Protein AF-A0A7K1J5L9-F1 (afdb_monomer_lite)

Foldseek 3Di:
DDDDDDPPPDPPLDCPVVNVVVCPDDPDDDPDPDDDPDDDDDPLCVLVVLQCLQQVDPVLVVVLVVCVVVVHPPHDNHRNPRVVQVVCPFDADPVRQKTKHKDDKDWDDWPDDPVCCLVVQHWGWTWIWIWMWIAGNVVRDIDIDIDTPDTGWDADSSSWTRHRNDTHHDDDDDDDDQAKDWDWDQDPVDNDIKIKIWGGHPDDWIWIWIQDPVLFTWIDIRNDDTDGVVVVCVLVPDDLVRQCVVCVVPVSSVVSSVVCVPVPDDDPCVSVVPPVDPDDDDDDDDDDDDDDDDDDDDDPPDPPPPPPPPDPDDPDDDDDDDDDD

Structure (mmCIF, N/CA/C/O backbone):
data_AF-A0A7K1J5L9-F1
#
_entry.id   AF-A0A7K1J5L9-F1
#
loop_
_atom_site.group_PDB
_atom_site.id
_atom_site.type_symbol
_atom_site.label_atom_id
_atom_site.label_alt_id
_atom_site.label_comp_id
_atom_site.label_asym_id
_atom_site.label_entity_id
_atom_site.label_seq_id
_atom_site.pdbx_PDB_ins_code
_atom_site.Cartn_x
_atom_site.Cartn_y
_atom_site.Cartn_z
_atom_site.occupancy
_atom_site.B_iso_or_equiv
_atom_site.auth_seq_id
_atom_site.auth_comp_id
_atom_site.auth_asym_id
_atom_site.auth_atom_id
_atom_site.pdbx_PDB_model_num
ATOM 1 N N . MET A 1 1 ? -33.106 -14.322 44.876 1.00 36.06 1 MET A N 1
ATOM 2 C CA . MET A 1 1 ? -31.805 -13.990 44.266 1.00 36.06 1 MET A CA 1
ATOM 3 C C . MET A 1 1 ? -32.084 -13.713 42.804 1.00 36.06 1 MET A C 1
ATOM 5 O O . MET A 1 1 ? -32.689 -14.554 42.159 1.00 36.06 1 MET A O 1
ATOM 9 N N . SER A 1 2 ? -31.833 -12.481 42.370 1.00 31.36 2 SER A N 1
ATOM 10 C CA . SER A 1 2 ? -32.148 -11.966 41.037 1.00 31.36 2 SER A CA 1
ATOM 11 C C . SER A 1 2 ? -31.123 -12.458 40.020 1.00 31.36 2 SER A C 1
ATOM 13 O O . SER A 1 2 ? -29.932 -12.207 40.202 1.00 31.36 2 SER A O 1
ATOM 15 N N . GLU A 1 3 ? -31.573 -13.102 38.951 1.00 30.02 3 GLU A N 1
ATOM 16 C CA . GLU A 1 3 ? -30.734 -13.374 37.785 1.00 30.02 3 GLU A CA 1
ATOM 17 C C . GLU A 1 3 ? -30.932 -12.244 36.775 1.00 30.02 3 GLU A C 1
ATOM 19 O O . GLU A 1 3 ? -31.997 -12.069 36.186 1.00 30.02 3 GLU A O 1
ATOM 24 N N . THR A 1 4 ? -29.899 -11.416 36.654 1.00 29.17 4 THR A N 1
ATOM 25 C CA . THR A 1 4 ? -29.818 -10.297 35.721 1.00 29.17 4 THR A CA 1
ATOM 26 C C . THR A 1 4 ? -29.493 -10.843 34.336 1.00 29.17 4 THR A C 1
ATOM 28 O O . THR A 1 4 ? -28.370 -11.266 34.079 1.00 29.17 4 THR A O 1
ATOM 31 N N . THR A 1 5 ? -30.470 -10.846 33.435 1.00 30.17 5 THR A N 1
ATOM 32 C CA . THR A 1 5 ? -30.268 -11.195 32.025 1.00 30.17 5 THR A CA 1
ATOM 33 C C . THR A 1 5 ? -29.664 -9.990 31.299 1.00 30.17 5 THR A C 1
ATOM 35 O O . THR A 1 5 ? -30.367 -9.053 30.925 1.00 30.17 5 THR A O 1
ATOM 38 N N . THR A 1 6 ? -28.342 -9.962 31.137 1.00 29.08 6 THR A N 1
ATOM 39 C CA . THR A 1 6 ? -27.660 -9.001 30.258 1.00 29.08 6 THR A CA 1
ATOM 40 C C . THR A 1 6 ? -27.885 -9.399 28.801 1.00 29.08 6 THR A C 1
ATOM 42 O O . THR A 1 6 ? -27.277 -10.344 28.303 1.00 29.08 6 THR A O 1
ATOM 45 N N . ASN A 1 7 ? -28.766 -8.667 28.119 1.00 32.22 7 ASN A N 1
ATOM 46 C CA . ASN A 1 7 ? -28.924 -8.716 26.669 1.00 32.22 7 ASN A CA 1
ATOM 47 C C . ASN A 1 7 ? -27.715 -8.037 26.013 1.00 32.22 7 ASN A C 1
ATOM 49 O O . ASN A 1 7 ? -27.724 -6.830 25.775 1.00 32.22 7 ASN A O 1
ATOM 53 N N . THR A 1 8 ? -26.664 -8.805 25.732 1.00 33.91 8 THR A N 1
ATOM 54 C CA . THR A 1 8 ? -25.591 -8.368 24.834 1.00 33.91 8 THR A CA 1
ATOM 55 C C . THR A 1 8 ? -26.103 -8.509 23.409 1.00 33.91 8 THR A C 1
ATOM 57 O O . THR A 1 8 ? -26.063 -9.585 22.818 1.00 33.91 8 THR A O 1
ATOM 60 N N . THR A 1 9 ? -26.643 -7.411 22.884 1.00 36.00 9 THR A N 1
ATOM 61 C CA . THR A 1 9 ? -26.994 -7.240 21.476 1.00 36.00 9 THR A CA 1
ATOM 62 C C . THR A 1 9 ? -25.780 -7.584 20.618 1.00 36.00 9 THR A C 1
ATOM 64 O O . THR A 1 9 ? -24.806 -6.834 20.562 1.00 36.00 9 THR A O 1
ATOM 67 N N . SER A 1 10 ? -25.834 -8.737 19.959 1.00 34.88 10 SER A N 1
ATOM 68 C CA . SER A 1 10 ? -24.920 -9.107 18.891 1.00 34.88 10 SER A CA 1
ATOM 69 C C . SER A 1 10 ? -25.063 -8.080 17.772 1.00 34.88 10 SER A C 1
ATOM 71 O O . SER A 1 10 ? -26.086 -8.030 17.090 1.00 34.88 10 SER A O 1
ATOM 73 N N . VAL A 1 11 ? -24.054 -7.232 17.592 1.00 38.44 11 VAL A N 1
ATOM 74 C CA . VAL A 1 11 ? -23.942 -6.382 16.405 1.00 38.44 11 VAL A CA 1
ATOM 75 C C . VAL A 1 11 ? -23.531 -7.290 15.247 1.00 38.44 11 VAL A C 1
ATOM 77 O O . VAL A 1 11 ? -22.356 -7.408 14.903 1.00 38.44 11 VAL A O 1
ATOM 80 N N . THR A 1 12 ? -24.500 -8.004 14.681 1.00 37.50 12 THR A N 1
ATOM 81 C CA . THR A 1 12 ? -24.289 -8.830 13.496 1.00 37.50 12 THR A CA 1
ATOM 82 C C . THR A 1 12 ? -24.410 -7.923 12.277 1.00 37.50 12 THR A C 1
ATOM 84 O O . THR A 1 12 ? -25.494 -7.547 11.858 1.00 37.50 12 THR A O 1
ATOM 87 N N . ALA A 1 13 ? -23.270 -7.503 11.726 1.00 40.16 13 ALA A N 1
ATOM 88 C CA . ALA A 1 13 ? -23.190 -6.710 10.493 1.00 40.16 13 ALA A CA 1
ATOM 89 C C . ALA A 1 13 ? -23.169 -7.598 9.229 1.00 40.16 13 ALA A C 1
ATOM 91 O O . ALA A 1 13 ? -22.460 -7.327 8.258 1.00 40.16 13 ALA A O 1
ATOM 92 N N . ARG A 1 14 ? -23.939 -8.688 9.249 1.00 44.69 14 ARG A N 1
ATOM 93 C CA . ARG A 1 14 ? -24.554 -9.262 8.054 1.00 44.69 14 ARG A CA 1
ATOM 94 C C . ARG A 1 14 ? -26.047 -9.012 8.227 1.00 44.69 14 ARG A C 1
ATOM 96 O O . ARG A 1 14 ? -26.534 -9.136 9.342 1.00 44.69 14 ARG A O 1
ATOM 103 N N . ALA A 1 15 ? -26.765 -8.691 7.153 1.00 41.50 15 ALA A N 1
ATOM 104 C CA . ALA A 1 15 ? -28.154 -9.127 7.131 1.00 41.50 15 ALA A CA 1
ATOM 105 C C . ALA A 1 15 ? -28.063 -10.641 7.327 1.00 41.50 15 ALA A C 1
ATOM 107 O O . ALA A 1 15 ? -27.470 -11.325 6.483 1.00 41.50 15 ALA A O 1
ATOM 108 N N . ASP A 1 16 ? -28.473 -11.134 8.493 1.00 49.25 16 ASP A N 1
ATOM 109 C CA . ASP A 1 16 ? -28.461 -12.564 8.745 1.00 49.25 16 ASP A CA 1
ATOM 110 C C . ASP A 1 16 ? -29.259 -13.223 7.613 1.00 49.25 16 ASP A C 1
ATOM 112 O O . ASP A 1 16 ? -30.163 -12.607 7.045 1.00 49.25 16 ASP A O 1
ATOM 116 N N . GLN A 1 17 ? -28.955 -14.471 7.246 1.00 50.19 17 GLN A N 1
ATOM 117 C CA . GLN A 1 17 ? -29.784 -15.196 6.267 1.00 50.19 17 GLN A CA 1
ATOM 118 C C . GLN A 1 17 ? -31.280 -15.103 6.649 1.00 50.19 17 GLN A C 1
ATOM 120 O O . GLN A 1 17 ? -32.151 -15.005 5.792 1.00 50.19 17 GLN A O 1
ATOM 125 N N . HIS A 1 18 ? -31.536 -14.999 7.957 1.00 46.38 18 HIS A N 1
ATOM 126 C CA . HIS A 1 18 ? -32.811 -14.671 8.574 1.00 46.38 18 HIS A CA 1
ATOM 127 C C . HIS A 1 18 ? -33.436 -13.338 8.120 1.00 46.38 18 HIS A C 1
ATOM 129 O O . HIS A 1 18 ? -34.618 -13.334 7.798 1.00 46.38 18 HIS A O 1
ATOM 135 N N . ASP A 1 19 ? -32.685 -12.236 8.038 1.00 49.38 19 ASP A N 1
ATOM 136 C CA . ASP A 1 19 ? -33.176 -10.929 7.567 1.00 49.38 19 ASP A CA 1
ATOM 137 C C . ASP A 1 19 ? -33.480 -10.940 6.061 1.00 49.38 19 ASP A C 1
ATOM 139 O O . ASP A 1 19 ? -34.439 -10.315 5.603 1.00 49.38 19 ASP A O 1
ATOM 143 N N . ILE A 1 20 ? -32.684 -11.687 5.287 1.00 53.31 20 ILE A N 1
ATOM 144 C CA . ILE A 1 20 ? -32.901 -11.897 3.847 1.00 53.31 20 ILE A CA 1
ATOM 145 C C . ILE A 1 20 ? -34.185 -12.712 3.621 1.00 53.31 20 ILE A C 1
ATOM 147 O O . ILE A 1 20 ? -34.990 -12.379 2.750 1.00 53.31 20 ILE A O 1
ATOM 151 N N . ASP A 1 21 ? -34.410 -13.742 4.439 1.00 56.66 21 ASP A N 1
ATOM 152 C CA . ASP A 1 21 ? -35.616 -14.571 4.396 1.00 56.66 21 ASP A CA 1
ATOM 153 C C . ASP A 1 21 ? -36.864 -13.833 4.925 1.00 56.66 21 ASP A C 1
ATOM 155 O O . ASP A 1 21 ? -37.957 -14.005 4.376 1.00 56.66 21 ASP A O 1
ATOM 159 N N . LEU A 1 22 ? -36.711 -12.979 5.947 1.00 55.69 22 LEU A N 1
ATOM 160 C CA . LEU A 1 22 ? -37.764 -12.129 6.530 1.00 55.69 22 LEU A CA 1
ATOM 161 C C . LEU A 1 22 ? -38.244 -11.035 5.569 1.00 55.69 22 LEU A C 1
ATOM 163 O O . LEU A 1 22 ? -39.408 -10.632 5.618 1.00 55.69 22 LEU A O 1
ATOM 167 N N . HIS A 1 23 ? -37.367 -10.563 4.683 1.00 55.06 23 HIS A N 1
ATOM 168 C CA . HIS A 1 23 ? -37.658 -9.529 3.694 1.00 55.06 23 HIS A CA 1
ATOM 169 C C . HIS A 1 23 ? -37.673 -10.074 2.265 1.00 55.06 23 HIS A C 1
ATOM 171 O O . HIS A 1 23 ? -37.207 -9.411 1.335 1.00 55.06 23 HIS A O 1
ATOM 177 N N . LYS A 1 24 ? -38.283 -11.248 2.045 1.00 59.06 24 LYS A N 1
ATOM 178 C CA . LYS A 1 24 ? -38.767 -11.582 0.701 1.00 59.06 24 LYS A CA 1
ATOM 179 C C . LYS A 1 24 ? -39.730 -10.481 0.266 1.00 59.06 24 LYS A C 1
ATOM 181 O O . LYS A 1 24 ? -40.836 -10.358 0.790 1.00 59.06 24 LYS A O 1
ATOM 186 N N . ALA A 1 25 ? -39.270 -9.639 -0.657 1.00 61.25 25 ALA A N 1
ATOM 187 C CA . ALA A 1 25 ? -40.095 -8.624 -1.287 1.00 61.25 25 ALA A CA 1
ATOM 188 C C . ALA A 1 25 ? -41.400 -9.269 -1.779 1.00 61.25 25 ALA A C 1
ATOM 190 O O . ALA A 1 25 ? -41.383 -10.411 -2.240 1.00 61.25 25 ALA A O 1
ATOM 191 N N . SER A 1 26 ? -42.512 -8.533 -1.669 1.00 71.50 26 SER A N 1
ATOM 192 C CA . SER A 1 26 ? -43.837 -8.931 -2.171 1.00 71.50 26 SER A CA 1
ATOM 193 C C . SER A 1 26 ? -43.731 -9.673 -3.505 1.00 71.50 26 SER A C 1
ATOM 195 O O . SER A 1 26 ? -42.974 -9.185 -4.344 1.00 71.50 26 SER A O 1
ATOM 197 N N . ASP A 1 27 ? -44.491 -10.760 -3.703 1.00 78.00 27 ASP A N 1
ATOM 198 C CA . ASP A 1 27 ? -44.497 -11.634 -4.897 1.00 78.00 27 ASP A CA 1
ATOM 199 C C . ASP A 1 27 ? -44.330 -10.866 -6.222 1.00 78.00 27 ASP A C 1
ATOM 201 O O . ASP A 1 27 ? -45.284 -10.492 -6.910 1.00 78.00 27 ASP A O 1
ATOM 205 N N . ARG A 1 28 ? -43.075 -10.599 -6.587 1.00 78.50 28 ARG A N 1
ATOM 206 C CA . ARG A 1 28 ? -42.716 -9.831 -7.771 1.00 78.50 28 ARG A CA 1
ATOM 207 C C . ARG A 1 28 ? -42.457 -10.831 -8.875 1.00 78.50 28 ARG A C 1
ATOM 209 O O . ARG A 1 28 ? -41.467 -11.557 -8.841 1.00 78.50 28 ARG A O 1
ATOM 216 N N . VAL A 1 29 ? -43.341 -10.851 -9.866 1.00 87.62 29 VAL A N 1
ATOM 217 C CA . VAL A 1 29 ? -43.194 -11.736 -11.023 1.00 87.62 29 VAL A CA 1
ATOM 218 C C . VAL A 1 29 ? -41.900 -11.390 -11.766 1.00 87.62 29 VAL A C 1
ATOM 220 O O . VAL A 1 29 ? -41.715 -10.262 -12.230 1.00 87.62 29 VAL A O 1
ATOM 223 N N . ASN A 1 30 ? -40.994 -12.364 -11.852 1.00 84.88 30 ASN A N 1
ATOM 224 C CA . ASN A 1 30 ? -39.745 -12.273 -12.599 1.00 84.88 30 ASN A CA 1
ATOM 225 C C . ASN A 1 30 ? -39.949 -12.877 -13.999 1.00 84.88 30 ASN A C 1
ATOM 227 O O . ASN A 1 30 ? -40.334 -14.037 -14.121 1.00 84.88 30 ASN A O 1
ATOM 231 N N . PHE A 1 31 ? -39.692 -12.094 -15.051 1.00 91.75 31 PHE A N 1
ATOM 232 C CA . PHE A 1 31 ? -39.779 -12.531 -16.455 1.00 91.75 31 PHE A CA 1
ATOM 233 C C . PHE A 1 31 ? -38.418 -12.952 -17.039 1.00 91.75 31 PHE A C 1
ATOM 235 O O . PHE A 1 31 ? -38.290 -13.151 -18.248 1.00 91.75 31 PHE A O 1
ATOM 242 N N . GLY A 1 32 ? -37.381 -13.048 -16.205 1.00 88.00 32 GLY A N 1
ATOM 243 C CA . GLY A 1 32 ? -36.049 -13.481 -16.602 1.00 88.00 32 GLY A CA 1
ATOM 244 C C . GLY A 1 32 ? -36.058 -14.924 -17.100 1.00 88.00 32 GLY A C 1
ATOM 245 O O . GLY A 1 32 ? -36.398 -15.845 -16.365 1.00 88.00 32 GLY A O 1
ATOM 246 N N . SER A 1 33 ? -35.659 -15.126 -18.357 1.00 91.38 33 SER A N 1
ATOM 247 C CA . SER A 1 33 ? -35.552 -16.468 -18.945 1.00 91.38 33 SER A CA 1
ATOM 248 C C . SER A 1 33 ? -34.296 -17.223 -18.495 1.00 91.38 33 SER A C 1
ATOM 250 O O . SER A 1 33 ? -34.233 -18.441 -18.651 1.00 91.38 33 SER A O 1
ATOM 252 N N . ILE A 1 34 ? -33.277 -16.513 -18.004 1.00 93.38 34 ILE A N 1
ATOM 253 C CA . ILE A 1 34 ? -31.988 -17.084 -17.599 1.00 93.38 34 ILE A CA 1
ATOM 254 C C . ILE A 1 34 ? -32.016 -17.313 -16.088 1.00 93.38 34 ILE A C 1
ATOM 256 O O . ILE A 1 34 ? -32.322 -16.393 -15.334 1.00 93.38 34 ILE A O 1
ATOM 260 N N . LYS A 1 35 ? -31.678 -18.531 -15.650 1.00 89.00 35 LYS A N 1
ATOM 261 C CA . LYS A 1 35 ? -31.529 -18.854 -14.228 1.00 89.00 35 LYS A CA 1
ATOM 262 C C . LYS A 1 35 ? -30.183 -18.339 -13.724 1.00 89.00 35 LYS A C 1
ATOM 264 O O . LYS A 1 35 ? -29.145 -18.707 -14.272 1.00 89.00 35 LYS A O 1
ATOM 269 N N . GLU A 1 36 ? -30.209 -17.519 -12.683 1.00 86.88 36 GLU A N 1
ATOM 270 C CA . GLU A 1 36 ? -29.000 -17.002 -12.043 1.00 86.88 36 GLU A CA 1
ATOM 271 C C . GLU A 1 36 ? -28.274 -18.146 -11.304 1.00 86.88 36 GLU A C 1
ATOM 273 O O . GLU A 1 36 ? -28.899 -18.844 -10.502 1.00 86.88 36 GLU A O 1
ATOM 278 N N . PRO A 1 37 ? -26.989 -18.414 -11.615 1.00 91.06 37 PRO A N 1
ATOM 279 C CA . PRO A 1 37 ? -26.238 -19.505 -10.991 1.00 91.06 37 PRO A CA 1
ATOM 280 C C . PRO A 1 37 ? -25.641 -19.130 -9.628 1.00 91.06 37 PRO A C 1
ATOM 282 O O . PRO A 1 37 ? -25.252 -20.022 -8.881 1.00 91.06 37 PRO A O 1
ATOM 285 N N . ILE A 1 38 ? -25.515 -17.833 -9.336 1.00 88.75 38 ILE A N 1
ATOM 286 C CA . ILE A 1 38 ? -24.901 -17.291 -8.122 1.00 88.75 38 ILE A CA 1
ATOM 287 C C . ILE A 1 38 ? -25.775 -16.134 -7.648 1.00 88.75 38 ILE A C 1
ATOM 289 O O . ILE A 1 38 ? -26.171 -15.296 -8.459 1.00 88.75 38 ILE A O 1
ATOM 293 N N . ASP A 1 39 ? -26.043 -16.094 -6.348 1.00 86.25 39 ASP A N 1
ATOM 294 C CA . ASP A 1 39 ? -26.810 -15.021 -5.725 1.00 86.25 39 ASP A CA 1
ATOM 295 C C . ASP A 1 39 ? -26.014 -13.709 -5.650 1.00 86.25 39 ASP A C 1
ATOM 297 O O . ASP A 1 39 ? -24.782 -13.676 -5.736 1.00 86.25 39 ASP A O 1
ATOM 301 N N . VAL A 1 40 ? -26.727 -12.596 -5.460 1.00 85.69 40 VAL A N 1
ATOM 302 C CA . VAL A 1 40 ? -26.101 -11.278 -5.311 1.00 85.69 40 VAL A CA 1
ATOM 303 C C . VAL A 1 40 ? -25.229 -11.263 -4.047 1.00 85.69 40 VAL A C 1
ATOM 305 O O . VAL A 1 40 ? -25.731 -11.546 -2.957 1.00 85.69 40 VAL A O 1
ATOM 308 N N . PRO A 1 41 ? -23.933 -10.912 -4.152 1.00 88.44 41 PRO A N 1
ATOM 309 C CA . PRO A 1 41 ? -23.058 -10.861 -2.993 1.00 88.44 41 PRO A CA 1
ATOM 310 C C . PRO A 1 41 ? -23.407 -9.678 -2.086 1.00 88.44 41 PRO A C 1
ATOM 312 O O . PRO A 1 41 ? -24.115 -8.741 -2.462 1.00 88.44 41 PRO A O 1
ATOM 315 N N . TYR A 1 42 ? -22.831 -9.674 -0.887 1.00 85.38 42 TYR A N 1
ATOM 316 C CA . TYR A 1 42 ? -22.980 -8.557 0.035 1.00 85.38 42 TYR A CA 1
ATOM 317 C C . TYR A 1 42 ? -22.387 -7.267 -0.555 1.00 85.38 42 TYR A C 1
ATOM 319 O O . TYR A 1 42 ? -21.172 -7.134 -0.704 1.00 85.38 42 TYR A O 1
ATOM 327 N N . LEU A 1 43 ? -23.249 -6.296 -0.875 1.00 89.25 43 LEU A N 1
ATOM 328 C CA . LEU A 1 43 ? -22.871 -5.078 -1.608 1.00 89.25 43 LEU A CA 1
ATOM 329 C C . LEU A 1 43 ? -21.915 -4.163 -0.829 1.00 89.25 43 LEU A C 1
ATOM 331 O O . LEU A 1 43 ? -21.119 -3.445 -1.431 1.00 89.25 43 LEU A O 1
ATOM 335 N N . LEU A 1 44 ? -21.961 -4.206 0.505 1.00 90.56 44 LEU A N 1
ATOM 336 C CA . LEU A 1 44 ? -21.029 -3.477 1.373 1.00 90.56 44 LEU A CA 1
ATOM 337 C C . LEU A 1 44 ? -19.741 -4.267 1.649 1.00 90.56 44 LEU A C 1
ATOM 339 O O . LEU A 1 44 ? -18.868 -3.775 2.361 1.00 90.56 44 LEU A O 1
ATOM 343 N N . GLY A 1 45 ? -19.597 -5.462 1.064 1.00 87.81 45 GLY A N 1
ATOM 344 C CA . GLY A 1 45 ? -18.471 -6.364 1.295 1.00 87.81 45 GLY A CA 1
ATOM 345 C C . GLY A 1 45 ? -17.123 -5.709 1.029 1.00 87.81 45 GLY A C 1
ATOM 346 O O . GLY A 1 45 ? -16.221 -5.851 1.839 1.00 87.81 45 GLY A O 1
ATOM 347 N N . VAL A 1 46 ? -17.005 -4.887 -0.018 1.00 91.31 46 VAL A N 1
ATOM 348 C CA . VAL A 1 46 ? -15.756 -4.160 -0.321 1.00 91.31 46 VAL A CA 1
ATOM 349 C C . VAL A 1 46 ? -15.309 -3.275 0.848 1.00 91.31 46 VAL A C 1
ATOM 351 O O . VAL A 1 46 ? -14.121 -3.208 1.152 1.00 91.31 46 VAL A O 1
ATOM 354 N N . GLN A 1 47 ? -16.254 -2.606 1.510 1.00 93.00 47 GLN A N 1
ATOM 355 C CA . GLN A 1 47 ? -15.968 -1.691 2.614 1.00 93.00 47 GLN A CA 1
ATOM 356 C C . GLN A 1 47 ? -15.732 -2.446 3.920 1.00 93.00 47 GLN A C 1
ATOM 358 O O . GLN A 1 47 ? -14.766 -2.147 4.619 1.00 93.00 47 GLN A O 1
ATOM 363 N N . THR A 1 48 ? -16.596 -3.414 4.244 1.00 91.00 48 THR A N 1
ATOM 364 C CA . THR A 1 48 ? -16.491 -4.153 5.509 1.00 91.00 48 THR A CA 1
ATOM 365 C C . THR A 1 48 ? -15.291 -5.084 5.512 1.00 91.00 48 THR A C 1
ATOM 367 O O . THR A 1 48 ? -14.533 -5.104 6.471 1.00 91.00 48 THR A O 1
ATOM 370 N N . ASP A 1 49 ? -15.061 -5.811 4.418 1.00 91.31 49 ASP A N 1
ATOM 371 C CA . ASP A 1 49 ? -14.000 -6.815 4.363 1.00 91.31 49 ASP A CA 1
ATOM 372 C C . ASP A 1 49 ? -12.611 -6.165 4.384 1.00 91.31 49 ASP A C 1
ATOM 374 O O . ASP A 1 49 ? -11.698 -6.685 5.023 1.00 91.31 49 ASP A O 1
ATOM 378 N N . SER A 1 50 ? -12.454 -5.006 3.730 1.00 93.50 50 SER A N 1
ATOM 379 C CA . SER A 1 50 ? -11.196 -4.254 3.758 1.00 93.50 50 SER A CA 1
ATOM 380 C C . SER A 1 50 ? -10.866 -3.732 5.157 1.00 93.50 50 SER A C 1
ATOM 382 O O . SER A 1 50 ? -9.692 -3.691 5.520 1.00 93.50 50 SER A O 1
ATOM 384 N N . PHE A 1 51 ? -11.867 -3.298 5.925 1.00 94.75 51 PHE A N 1
ATOM 385 C CA . PHE A 1 51 ? -11.654 -2.786 7.278 1.00 94.75 51 PHE A CA 1
ATOM 386 C C . PHE A 1 51 ? -11.470 -3.919 8.295 1.00 94.75 51 PHE A C 1
ATOM 388 O O . PHE A 1 51 ? -10.598 -3.832 9.156 1.00 94.75 51 PHE A O 1
ATOM 395 N N . ASP A 1 52 ? -12.230 -5.009 8.152 1.00 92.94 52 ASP A N 1
ATOM 396 C CA . ASP A 1 52 ? -12.100 -6.205 8.986 1.00 92.94 52 ASP A CA 1
ATOM 397 C C . ASP A 1 52 ? -10.696 -6.817 8.880 1.00 92.94 52 ASP A C 1
ATOM 399 O O . ASP A 1 52 ? -10.134 -7.215 9.901 1.00 92.94 52 ASP A O 1
ATOM 403 N N . TRP A 1 53 ? -10.116 -6.848 7.672 1.00 94.25 53 TRP A N 1
ATOM 404 C CA . TRP A 1 53 ? -8.720 -7.250 7.458 1.00 94.25 53 TRP A CA 1
ATOM 405 C C . TRP A 1 53 ? -7.725 -6.296 8.128 1.00 94.25 53 TRP A C 1
ATOM 407 O O . TRP A 1 53 ? -6.770 -6.749 8.756 1.00 94.25 53 TRP A O 1
ATOM 417 N N . LEU A 1 54 ? -7.941 -4.980 8.014 1.00 94.75 54 LEU A N 1
ATOM 418 C CA . LEU A 1 54 ? -7.044 -3.985 8.603 1.00 94.75 54 LEU A CA 1
ATOM 419 C C . LEU A 1 54 ? -6.960 -4.143 10.126 1.00 94.75 54 LEU A C 1
ATOM 421 O O . LEU A 1 54 ? -5.863 -4.175 10.670 1.00 94.75 54 LEU A O 1
ATOM 425 N N . VAL A 1 55 ? -8.112 -4.244 10.793 1.00 92.62 55 VAL A N 1
ATOM 426 C CA . VAL A 1 55 ? -8.220 -4.312 12.260 1.00 92.62 55 VAL A CA 1
ATOM 427 C C . VAL A 1 55 ? -7.932 -5.712 12.807 1.00 92.62 55 VAL A C 1
ATOM 429 O O . VAL A 1 55 ? -7.511 -5.843 13.952 1.00 92.62 55 VAL A O 1
ATOM 432 N N . GLY A 1 56 ? -8.157 -6.760 12.012 1.00 91.00 56 GLY A N 1
ATOM 433 C CA . GLY A 1 56 ? -8.038 -8.141 12.473 1.00 91.00 56 GLY A CA 1
ATOM 434 C C . GLY A 1 56 ? -9.246 -8.605 13.295 1.00 91.00 56 GLY A C 1
ATOM 435 O O . GLY A 1 56 ? -9.097 -9.346 14.264 1.00 91.00 56 GLY A O 1
ATOM 436 N N . ASN A 1 57 ? -10.456 -8.168 12.931 1.00 88.38 57 ASN A N 1
ATOM 437 C CA . ASN A 1 57 ? -11.688 -8.510 13.651 1.00 88.38 57 ASN A CA 1
ATOM 438 C C . ASN A 1 57 ? -11.975 -10.023 13.652 1.00 88.38 57 ASN A C 1
ATOM 440 O O . ASN A 1 57 ? -11.589 -10.754 12.738 1.00 88.38 57 ASN A O 1
ATOM 444 N N . GLU A 1 58 ? -12.784 -10.485 14.612 1.00 88.62 58 GLU A N 1
ATOM 445 C CA . GLU A 1 58 ? -13.236 -11.885 14.716 1.00 88.62 58 GLU A CA 1
ATOM 446 C C . GLU A 1 58 ? -13.876 -12.412 13.420 1.00 88.62 58 GLU A C 1
ATOM 448 O O . GLU A 1 58 ? -13.737 -13.584 13.072 1.00 88.62 58 GLU A O 1
ATOM 453 N N . ARG A 1 59 ? -14.549 -11.540 12.659 1.00 86.62 59 ARG A N 1
ATOM 454 C CA . ARG A 1 59 ? -15.101 -11.885 11.343 1.00 86.62 59 ARG A CA 1
ATOM 455 C C . ARG A 1 59 ? -14.011 -12.239 10.329 1.00 86.62 59 ARG A C 1
ATOM 457 O O . ARG A 1 59 ? -14.173 -13.214 9.602 1.00 86.62 59 ARG A O 1
ATOM 464 N N . TRP A 1 60 ? -12.928 -11.466 10.265 1.00 91.31 60 TRP A N 1
ATOM 465 C CA . TRP A 1 60 ? -11.797 -11.767 9.386 1.00 91.31 60 TRP A CA 1
ATOM 466 C C . TRP A 1 60 ? -11.063 -13.028 9.855 1.00 91.31 60 TRP A C 1
ATOM 468 O O . TRP A 1 60 ? -10.834 -13.913 9.036 1.00 91.31 60 TRP A O 1
ATOM 478 N N . LYS A 1 61 ? -10.824 -13.189 11.165 1.00 89.69 61 LYS A N 1
ATOM 479 C CA . LYS A 1 61 ? -10.192 -14.400 11.721 1.00 89.69 61 LYS A CA 1
ATOM 480 C C . LYS A 1 61 ? -10.947 -15.678 11.349 1.00 89.69 61 LYS A C 1
ATOM 482 O O . LYS A 1 61 ? -10.334 -16.645 10.914 1.00 89.69 61 LYS A O 1
ATOM 487 N N . LYS A 1 62 ? -12.283 -15.675 11.443 1.00 91.00 62 LYS A N 1
ATOM 488 C CA . LYS A 1 62 ? -13.116 -16.813 11.005 1.00 91.00 62 LYS A CA 1
ATOM 489 C C . LYS A 1 62 ? -12.905 -17.153 9.530 1.00 91.00 62 LYS A C 1
ATOM 491 O O . LYS A 1 62 ? -12.772 -18.322 9.195 1.00 91.00 62 LYS A O 1
ATOM 496 N N . ARG A 1 63 ? -12.816 -16.140 8.663 1.00 87.88 63 ARG A N 1
ATOM 497 C CA . ARG A 1 63 ? -12.549 -16.344 7.231 1.00 87.88 63 ARG A CA 1
ATOM 498 C C . ARG A 1 63 ? -11.162 -16.915 6.968 1.00 87.88 63 ARG A C 1
ATOM 500 O O . ARG A 1 63 ? -11.030 -17.724 6.064 1.00 87.88 63 ARG A O 1
ATOM 507 N N . VAL A 1 64 ? -10.151 -16.496 7.728 1.00 90.06 64 VAL A N 1
ATOM 508 C CA . VAL A 1 64 ? -8.796 -17.060 7.626 1.00 90.06 64 VAL A CA 1
ATOM 509 C C . VAL A 1 64 ? -8.820 -18.544 7.989 1.00 90.06 64 VAL A C 1
ATOM 511 O O . VAL A 1 64 ? -8.338 -19.353 7.209 1.00 90.06 64 VAL A O 1
ATOM 514 N N . VAL A 1 65 ? -9.484 -18.921 9.088 1.00 91.38 65 VAL A N 1
ATOM 515 C CA . VAL A 1 65 ? -9.638 -20.333 9.491 1.00 91.38 65 VAL A CA 1
ATOM 516 C C . VAL A 1 65 ? -10.375 -21.158 8.424 1.00 91.38 65 VAL A C 1
ATOM 518 O O . VAL A 1 65 ? -9.998 -22.295 8.144 1.00 91.38 65 VAL A O 1
ATOM 521 N N . GLU A 1 66 ? -11.418 -20.599 7.804 1.00 90.25 66 GLU A N 1
ATOM 522 C CA . GLU A 1 66 ? -12.140 -21.246 6.697 1.00 90.25 66 GLU A CA 1
ATOM 523 C C . GLU A 1 66 ? -11.262 -21.418 5.438 1.00 90.25 66 GLU A C 1
ATOM 525 O O . GLU A 1 66 ? -11.301 -22.470 4.793 1.00 90.25 66 GLU A O 1
ATOM 530 N N . ASP A 1 67 ? -10.457 -20.409 5.091 1.00 90.25 67 ASP A N 1
ATOM 531 C CA . ASP A 1 67 ? -9.536 -20.420 3.941 1.00 90.25 67 ASP A CA 1
ATOM 532 C C . ASP A 1 67 ? -8.405 -21.442 4.164 1.00 90.25 67 ASP A C 1
ATOM 534 O O . ASP A 1 67 ? -8.151 -22.280 3.296 1.00 90.25 67 ASP A O 1
ATOM 538 N N . GLU A 1 68 ? -7.822 -21.471 5.370 1.00 89.50 68 GLU A N 1
ATOM 539 C CA . GLU A 1 68 ? -6.826 -22.459 5.805 1.00 89.50 68 GLU A CA 1
ATOM 540 C C . GLU A 1 68 ? -7.369 -23.892 5.740 1.00 89.50 68 GLU A C 1
ATOM 542 O O . GLU A 1 68 ? -6.693 -24.788 5.231 1.00 89.50 68 GLU A O 1
ATOM 547 N N . ALA A 1 69 ? -8.608 -24.115 6.191 1.00 91.62 69 ALA A N 1
ATOM 548 C CA . ALA A 1 69 ? -9.256 -25.423 6.111 1.00 91.62 69 ALA A CA 1
ATOM 549 C C . ALA A 1 69 ? -9.497 -25.876 4.660 1.00 91.62 69 ALA A C 1
ATOM 551 O O . ALA A 1 69 ? -9.447 -27.070 4.360 1.00 91.62 69 ALA A O 1
ATOM 552 N N . THR A 1 70 ? -9.747 -24.926 3.756 1.00 89.56 70 THR A N 1
ATOM 553 C CA . THR A 1 70 ? -9.985 -25.189 2.329 1.00 89.56 70 THR A CA 1
ATOM 554 C C . THR A 1 70 ? -8.671 -25.318 1.541 1.00 89.56 70 THR A C 1
ATOM 556 O O . THR A 1 70 ? -8.663 -25.856 0.433 1.00 89.56 70 THR A O 1
ATOM 559 N N . GLY A 1 71 ? -7.550 -24.844 2.096 1.00 87.19 71 GLY A N 1
ATOM 560 C CA . GLY A 1 71 ? -6.266 -24.735 1.398 1.00 87.19 71 GLY A CA 1
ATOM 561 C C . GLY A 1 71 ? -6.277 -23.695 0.272 1.00 87.19 71 GLY A C 1
ATOM 562 O O . GLY A 1 71 ? -5.404 -23.711 -0.598 1.00 87.19 71 GLY A O 1
ATOM 563 N N . ALA A 1 72 ? -7.278 -22.814 0.261 1.00 80.38 72 ALA A N 1
ATOM 564 C CA . ALA A 1 72 ? -7.313 -21.669 -0.628 1.00 80.38 72 ALA A CA 1
ATOM 565 C C . ALA A 1 72 ? -6.464 -20.545 -0.005 1.00 80.38 72 ALA A C 1
ATOM 567 O O . ALA A 1 72 ? -6.322 -20.471 1.209 1.00 80.38 72 ALA A O 1
ATOM 568 N N . ASN A 1 73 ? -5.823 -19.722 -0.837 1.00 83.69 73 ASN A N 1
ATOM 569 C CA . ASN A 1 73 ? -5.043 -18.557 -0.398 1.00 83.69 73 ASN A CA 1
ATOM 570 C C . ASN A 1 73 ? -5.745 -17.292 -0.899 1.00 83.69 73 ASN A C 1
ATOM 572 O O . ASN A 1 73 ? -5.226 -16.554 -1.741 1.00 83.69 73 ASN A O 1
ATOM 576 N N . THR A 1 74 ? -7.005 -17.144 -0.494 1.00 84.19 74 THR A N 1
ATOM 577 C CA . THR A 1 74 ? -7.911 -16.104 -1.000 1.00 84.19 74 THR A CA 1
ATOM 578 C C . THR A 1 74 ? -7.890 -14.875 -0.104 1.00 84.19 74 THR A C 1
ATOM 580 O O . THR A 1 74 ? -8.092 -13.756 -0.580 1.00 84.19 74 THR A O 1
ATOM 583 N N . VAL A 1 75 ? -7.678 -15.074 1.198 1.00 85.56 75 VAL A N 1
ATOM 584 C CA . VAL A 1 75 ? -7.702 -14.018 2.213 1.00 85.56 75 VAL A CA 1
ATOM 585 C C . VAL A 1 75 ? -6.287 -13.831 2.768 1.00 85.56 75 VAL A C 1
ATOM 587 O O . VAL A 1 75 ? -5.595 -14.820 2.984 1.00 85.56 75 VAL A O 1
ATOM 590 N N . PRO A 1 76 ? -5.825 -12.595 3.034 1.00 87.81 76 PRO A N 1
ATOM 591 C CA . PRO A 1 76 ? -4.560 -12.395 3.735 1.00 87.81 76 PRO A CA 1
ATOM 592 C C . PRO A 1 76 ? -4.612 -13.039 5.127 1.00 87.81 76 PRO A C 1
ATOM 594 O O . PRO A 1 76 ? -5.561 -12.791 5.870 1.00 87.81 76 PRO A O 1
ATOM 597 N N . HIS A 1 77 ? -3.601 -13.840 5.478 1.00 89.19 77 HIS A N 1
ATOM 598 C CA . HIS A 1 77 ? -3.512 -14.541 6.775 1.00 89.19 77 HIS A CA 1
ATOM 599 C C . HIS A 1 77 ? -2.936 -13.672 7.902 1.00 89.19 77 HIS A C 1
ATOM 601 O O . HIS A 1 77 ? -3.034 -14.029 9.071 1.00 89.19 77 HIS A O 1
ATOM 607 N N . VAL A 1 78 ? -2.364 -12.514 7.562 1.00 90.94 78 VAL A N 1
ATOM 608 C CA . VAL A 1 78 ? -1.856 -11.518 8.518 1.00 90.94 78 VAL A CA 1
ATOM 609 C C . VAL A 1 78 ? -2.753 -10.283 8.468 1.00 90.94 78 VAL A C 1
ATOM 611 O O . VAL A 1 78 ? -3.171 -9.860 7.382 1.00 90.94 78 VAL A O 1
ATOM 614 N N . SER A 1 79 ? -3.078 -9.724 9.638 1.00 93.62 79 SER A N 1
ATOM 615 C CA . SER A 1 79 ? -3.895 -8.512 9.721 1.00 93.62 79 SER A CA 1
ATOM 616 C C . SER A 1 79 ? -3.120 -7.305 9.187 1.00 93.62 79 SER A C 1
ATOM 618 O O . SER A 1 79 ? -1.888 -7.271 9.228 1.00 93.62 79 SER A O 1
ATOM 620 N N . GLY A 1 80 ? -3.830 -6.295 8.685 1.00 93.19 80 GLY A N 1
ATOM 621 C CA . GLY A 1 80 ? -3.174 -5.114 8.118 1.00 93.19 80 GLY A CA 1
ATOM 622 C C . GLY A 1 80 ? -2.381 -4.306 9.153 1.00 93.19 80 GLY A C 1
ATOM 623 O O . GLY A 1 80 ? -1.322 -3.771 8.831 1.00 93.19 80 GLY A O 1
ATOM 624 N N . LEU A 1 81 ? -2.859 -4.219 10.400 1.00 93.00 81 LEU A N 1
ATOM 625 C CA . LEU A 1 81 ? -2.113 -3.565 11.480 1.00 93.00 81 LEU A CA 1
ATOM 626 C C . LEU A 1 81 ? -0.861 -4.350 11.854 1.00 93.00 81 LEU A C 1
ATOM 628 O O . LEU A 1 81 ? 0.208 -3.748 11.968 1.00 93.00 81 LEU A O 1
ATOM 632 N N . ASP A 1 82 ? -0.973 -5.672 11.982 1.00 92.19 82 ASP A N 1
ATOM 633 C CA . ASP A 1 82 ? 0.182 -6.516 12.271 1.00 92.19 82 ASP A CA 1
ATOM 634 C C . ASP A 1 82 ? 1.223 -6.389 11.160 1.00 92.19 82 ASP A C 1
ATOM 636 O O . ASP A 1 82 ? 2.393 -6.177 11.461 1.00 92.19 82 ASP A O 1
ATOM 640 N N . GLU A 1 83 ? 0.824 -6.425 9.885 1.00 93.56 83 GLU A N 1
ATOM 641 C CA . GLU A 1 83 ? 1.736 -6.254 8.746 1.00 93.56 83 GLU A CA 1
ATOM 642 C C . GLU A 1 83 ? 2.550 -4.954 8.854 1.00 93.56 83 GLU A C 1
ATOM 644 O O . GLU A 1 83 ? 3.769 -4.958 8.674 1.00 93.56 83 GLU A O 1
ATOM 649 N N . VAL A 1 84 ? 1.898 -3.844 9.217 1.00 93.12 84 VAL A N 1
ATOM 650 C CA . VAL A 1 84 ? 2.564 -2.544 9.384 1.00 93.12 84 VAL A CA 1
ATOM 651 C C . VAL A 1 84 ? 3.528 -2.548 10.572 1.00 93.12 84 VAL A C 1
ATOM 653 O O . VAL A 1 84 ? 4.633 -2.013 10.457 1.00 93.12 84 VAL A O 1
ATOM 656 N N . PHE A 1 85 ? 3.152 -3.145 11.705 1.00 92.06 85 PHE A N 1
ATOM 657 C CA . PHE A 1 85 ? 4.043 -3.229 12.864 1.00 92.06 85 PHE A CA 1
ATOM 658 C C . PHE A 1 85 ? 5.247 -4.139 12.609 1.00 92.06 85 PHE A C 1
ATOM 660 O O . PHE A 1 85 ? 6.360 -3.778 12.990 1.00 92.06 85 PHE A O 1
ATOM 667 N N . HIS A 1 86 ? 5.058 -5.248 11.891 1.00 92.25 86 HIS A N 1
ATOM 668 C CA . HIS A 1 86 ? 6.148 -6.125 11.464 1.00 92.25 86 HIS A CA 1
ATOM 669 C C . HIS A 1 86 ? 7.074 -5.450 10.440 1.00 92.25 86 HIS A C 1
ATOM 671 O O . HIS A 1 86 ? 8.271 -5.709 10.457 1.00 92.25 86 HIS A O 1
ATOM 677 N N . GLU A 1 87 ? 6.565 -4.570 9.566 1.00 92.25 87 GLU A N 1
ATOM 678 C CA . GLU A 1 87 ? 7.404 -3.815 8.618 1.00 92.25 87 GLU A CA 1
ATOM 679 C C . GLU A 1 87 ? 8.298 -2.783 9.328 1.00 92.25 87 GLU A C 1
ATOM 681 O O . GLU A 1 87 ? 9.426 -2.531 8.902 1.00 92.25 87 GLU A O 1
ATOM 686 N N . ILE A 1 88 ? 7.787 -2.152 10.388 1.00 92.00 88 ILE A N 1
ATOM 687 C CA . ILE A 1 88 ? 8.486 -1.077 11.107 1.00 92.00 88 ILE A CA 1
ATOM 688 C C . ILE A 1 88 ? 9.452 -1.631 12.167 1.00 92.00 88 ILE A C 1
ATOM 690 O O . ILE A 1 88 ? 10.438 -0.972 12.499 1.00 92.00 88 ILE A O 1
ATOM 694 N N . SER A 1 89 ? 9.164 -2.812 12.709 1.00 91.62 89 SER A N 1
ATOM 695 C CA . SER A 1 89 ? 9.928 -3.449 13.780 1.00 91.62 89 SER A CA 1
ATOM 696 C C . SER A 1 89 ? 11.040 -4.364 13.233 1.00 91.62 89 SER A C 1
ATOM 698 O O . SER A 1 89 ? 10.789 -5.109 12.286 1.00 91.62 89 SER A O 1
ATOM 700 N N . PRO A 1 90 ? 12.247 -4.389 13.832 1.00 92.31 90 PRO A N 1
ATOM 701 C CA . PRO A 1 90 ? 12.705 -3.576 14.960 1.00 92.31 90 PRO A CA 1
ATOM 702 C C . PRO A 1 90 ? 13.215 -2.193 14.524 1.00 92.31 90 PRO A C 1
ATOM 704 O O . PRO A 1 90 ? 13.878 -2.037 13.496 1.00 92.31 90 PRO A O 1
ATOM 707 N N . ILE A 1 91 ? 12.963 -1.178 15.354 1.00 93.75 91 ILE A N 1
ATOM 708 C CA . ILE A 1 91 ? 13.571 0.145 15.184 1.00 93.75 91 ILE A CA 1
ATOM 709 C C . ILE A 1 91 ? 14.902 0.167 15.931 1.00 93.75 91 ILE A C 1
ATOM 711 O O . ILE A 1 91 ? 14.929 0.156 17.160 1.00 93.75 91 ILE A O 1
ATOM 715 N N . GLU A 1 92 ? 16.000 0.265 15.189 1.00 93.31 92 GLU A N 1
ATOM 716 C CA . GLU A 1 92 ? 17.354 0.334 15.743 1.00 93.31 92 GLU A CA 1
ATOM 717 C C . GLU A 1 92 ? 17.934 1.753 15.690 1.00 93.31 92 GLU A C 1
ATOM 719 O O . GLU A 1 92 ? 17.649 2.553 14.790 1.00 93.31 92 GLU A O 1
ATOM 724 N N . ASN A 1 93 ? 18.800 2.075 16.652 1.00 93.06 93 ASN A N 1
ATOM 725 C CA . ASN A 1 93 ? 19.623 3.279 16.578 1.00 93.06 93 ASN A CA 1
ATOM 726 C C . ASN A 1 93 ? 20.784 3.108 15.572 1.00 93.06 93 ASN A C 1
ATOM 728 O O . ASN A 1 93 ? 21.135 2.008 15.157 1.00 93.06 93 ASN A O 1
ATOM 732 N N . PHE A 1 94 ? 21.441 4.210 15.193 1.00 92.06 94 PHE A N 1
ATOM 733 C CA . PHE A 1 94 ? 22.569 4.169 14.244 1.00 92.06 94 PHE A CA 1
ATOM 734 C C . PHE A 1 94 ? 23.740 3.283 14.712 1.00 92.06 94 PHE A C 1
ATOM 736 O O . PHE A 1 94 ? 24.485 2.767 13.887 1.00 92.06 94 PHE A O 1
ATOM 743 N N . ALA A 1 95 ? 23.915 3.138 16.028 1.00 89.75 95 ALA A N 1
ATOM 744 C CA . ALA A 1 95 ? 24.969 2.325 16.625 1.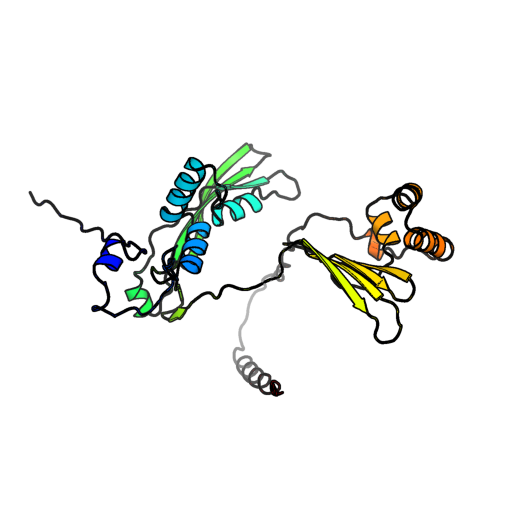00 89.75 95 ALA A CA 1
ATOM 745 C C . ALA A 1 95 ? 24.582 0.842 16.798 1.00 89.75 95 ALA A C 1
ATOM 747 O O . ALA A 1 95 ? 25.428 0.065 17.226 1.0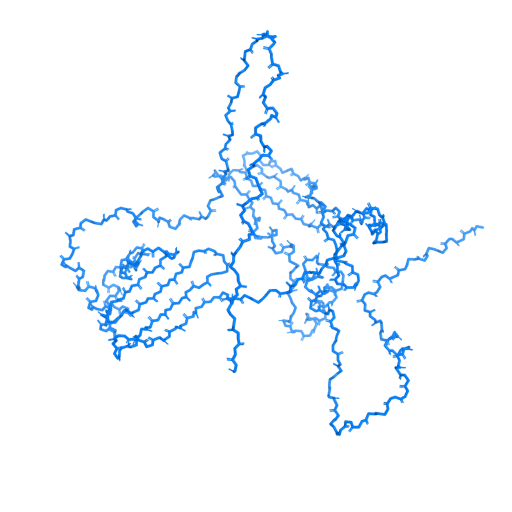0 89.75 95 ALA A O 1
ATOM 748 N N . GLN A 1 96 ? 23.335 0.465 16.492 1.00 88.31 96 GLN A N 1
ATOM 749 C CA . GLN A 1 96 ? 22.739 -0.854 16.750 1.00 88.31 96 GLN A CA 1
ATOM 750 C C . GLN A 1 96 ? 22.884 -1.341 18.206 1.00 88.31 96 GLN A C 1
ATOM 752 O O . GLN A 1 96 ? 22.956 -2.536 18.469 1.00 88.31 96 GLN A O 1
ATOM 757 N N . THR A 1 97 ? 22.939 -0.413 19.165 1.00 90.50 97 THR A N 1
ATOM 758 C CA . THR A 1 97 ? 23.009 -0.716 20.605 1.00 90.50 97 THR A CA 1
ATOM 759 C C . THR A 1 97 ? 21.649 -0.692 21.287 1.00 90.50 97 THR A C 1
ATOM 761 O O . THR A 1 97 ? 21.516 -1.209 22.387 1.00 90.50 97 THR A O 1
ATOM 764 N N . MET A 1 98 ? 20.643 -0.068 20.677 1.00 92.88 98 MET A N 1
ATOM 765 C CA . MET A 1 98 ? 19.299 0.060 21.242 1.00 92.88 98 MET A CA 1
ATOM 766 C C . MET A 1 98 ? 18.280 -0.331 20.179 1.00 92.88 98 MET A C 1
ATOM 768 O O . MET A 1 98 ? 18.353 0.186 19.057 1.00 92.88 98 MET A O 1
ATOM 772 N N . SER A 1 99 ? 17.330 -1.183 20.550 1.00 94.00 99 SER A N 1
ATOM 773 C CA . SER A 1 99 ? 16.247 -1.662 19.690 1.00 94.00 99 SER A CA 1
ATOM 774 C C . SER A 1 99 ? 14.885 -1.435 20.353 1.00 94.00 99 SER A C 1
ATOM 776 O O . SER A 1 99 ? 14.742 -1.469 21.577 1.00 94.00 99 SER A O 1
ATOM 778 N N . LEU A 1 100 ? 13.878 -1.144 19.531 1.00 94.56 100 LEU A N 1
ATOM 779 C CA . LEU A 1 100 ? 12.481 -1.021 19.938 1.00 94.56 100 LEU A CA 1
ATOM 780 C C . LEU A 1 100 ? 11.623 -1.935 19.063 1.00 94.56 100 LEU A C 1
ATOM 782 O O . LEU A 1 100 ? 11.601 -1.778 17.839 1.00 94.56 100 LEU A O 1
ATOM 786 N N . THR A 1 101 ? 10.899 -2.839 19.710 1.00 94.56 101 THR A N 1
ATOM 787 C CA . THR A 1 101 ? 10.017 -3.825 19.083 1.00 94.56 101 THR A CA 1
ATOM 788 C C . THR A 1 101 ? 8.573 -3.537 19.472 1.00 94.56 101 THR A C 1
ATOM 790 O O . THR A 1 101 ? 8.294 -3.171 20.613 1.00 94.56 101 THR A O 1
ATOM 793 N N . PHE A 1 102 ? 7.649 -3.694 18.526 1.00 94.31 102 PHE A N 1
ATOM 794 C CA . PHE A 1 102 ? 6.210 -3.579 18.772 1.00 94.31 102 PHE A CA 1
ATOM 795 C C . PHE A 1 102 ? 5.547 -4.948 18.652 1.00 94.31 102 PHE A C 1
ATOM 797 O O . PHE A 1 102 ? 5.825 -5.680 17.702 1.00 94.31 102 PHE A O 1
ATOM 804 N N . SER A 1 103 ? 4.660 -5.268 19.588 1.00 90.81 103 SER A N 1
ATOM 805 C CA . SER A 1 103 ? 3.877 -6.502 19.612 1.00 90.81 103 SER A CA 1
ATOM 806 C C . SER A 1 103 ? 2.433 -6.244 20.045 1.00 90.81 103 SER A C 1
ATOM 808 O O . SER A 1 103 ? 2.127 -5.245 20.701 1.00 90.81 103 SER A O 1
ATOM 810 N N . ASP A 1 104 ? 1.546 -7.154 19.643 1.00 90.19 104 ASP A N 1
ATOM 811 C CA . ASP A 1 104 ? 0.157 -7.270 20.101 1.00 90.19 104 ASP A CA 1
ATOM 812 C C . ASP A 1 104 ? -0.654 -5.957 20.077 1.00 90.19 104 ASP A C 1
ATOM 814 O O . ASP A 1 104 ? -1.012 -5.418 21.131 1.00 90.19 104 ASP A O 1
ATOM 818 N N . PRO A 1 105 ? -0.974 -5.412 18.887 1.00 92.69 105 PRO A N 1
ATOM 819 C CA . PRO A 1 105 ? -1.911 -4.303 18.789 1.00 92.69 105 PRO A CA 1
ATOM 820 C C . PRO A 1 105 ? -3.316 -4.753 19.206 1.00 92.69 105 PRO A C 1
ATOM 822 O O . PRO A 1 105 ? -3.863 -5.717 18.670 1.00 92.69 105 PRO A O 1
ATOM 825 N N . TYR A 1 106 ? -3.939 -4.025 20.132 1.00 92.25 106 TYR A N 1
ATOM 826 C CA . TYR A 1 106 ? -5.325 -4.271 20.524 1.00 92.25 106 TYR A CA 1
ATOM 827 C C . TYR A 1 106 ? -6.106 -2.970 20.713 1.00 92.25 106 TYR A C 1
ATOM 829 O O . TYR A 1 106 ? -5.561 -1.913 21.043 1.00 92.25 106 TYR A O 1
ATOM 837 N N . PHE A 1 107 ? -7.416 -3.064 20.498 1.00 94.56 107 PHE A N 1
ATOM 838 C CA . PHE A 1 107 ? -8.350 -1.959 20.674 1.00 94.56 107 PHE A CA 1
ATOM 839 C C . PHE A 1 107 ? -9.089 -2.096 21.999 1.00 94.56 107 PHE A C 1
ATOM 841 O O . PHE A 1 107 ? -9.537 -3.186 22.354 1.00 94.56 107 PHE A O 1
ATOM 848 N N . GLU A 1 108 ? -9.251 -0.983 22.707 1.00 94.12 108 GLU A N 1
ATOM 849 C CA . GLU A 1 108 ? -10.222 -0.894 23.797 1.00 94.12 108 GLU A CA 1
ATOM 850 C C . GLU A 1 108 ? -11.629 -0.597 23.267 1.00 94.12 108 GLU A C 1
ATOM 852 O O . GLU A 1 108 ? -11.840 -0.310 22.085 1.00 94.12 108 GLU A O 1
ATOM 857 N N . GLU A 1 109 ? -12.616 -0.661 24.158 1.00 93.25 109 GLU A N 1
ATOM 858 C CA . GLU A 1 109 ? -13.988 -0.323 23.809 1.00 93.25 109 GLU A CA 1
ATOM 859 C C . GLU A 1 109 ? -14.108 1.141 23.334 1.00 93.25 109 GLU A C 1
ATOM 861 O O . GLU A 1 109 ? -13.432 2.042 23.851 1.00 93.25 109 GLU A O 1
ATOM 866 N N . PRO A 1 110 ? -14.980 1.421 22.349 1.00 94.56 110 PRO A N 1
ATOM 867 C CA . PRO A 1 110 ? -15.225 2.783 21.895 1.00 94.56 110 PRO A CA 1
ATOM 868 C C . PRO A 1 110 ? -15.751 3.659 23.037 1.00 94.56 110 PRO A C 1
ATOM 870 O O . PRO A 1 110 ? -16.657 3.263 23.765 1.00 94.56 110 PRO A O 1
ATOM 873 N N . ARG A 1 111 ? -15.248 4.895 23.153 1.00 90.62 111 ARG A N 1
ATOM 874 C CA . ARG A 1 111 ? -15.658 5.822 24.232 1.00 90.62 111 ARG A CA 1
ATOM 875 C C . ARG A 1 111 ? -17.137 6.207 24.192 1.00 90.62 111 ARG A C 1
ATOM 877 O O . ARG A 1 111 ? -17.713 6.553 25.221 1.00 90.62 111 ARG A O 1
ATOM 884 N N . HIS A 1 112 ? -17.718 6.219 22.997 1.00 93.44 112 HIS A N 1
ATOM 885 C CA . HIS A 1 112 ? -19.079 6.667 22.735 1.00 93.44 112 HIS A CA 1
ATOM 886 C C . HIS A 1 112 ? -19.753 5.735 21.738 1.00 93.44 112 HIS A C 1
ATOM 888 O O . HIS A 1 112 ? -19.106 5.152 20.863 1.00 93.44 112 HIS A O 1
ATOM 894 N N . THR A 1 113 ? -21.071 5.629 21.847 1.00 95.19 113 THR A N 1
ATOM 895 C CA . THR A 1 113 ? -21.869 4.878 20.879 1.00 95.19 113 THR A CA 1
ATOM 896 C C . THR A 1 113 ? -22.028 5.656 19.568 1.00 95.19 113 THR A C 1
ATOM 898 O O . THR A 1 113 ? -21.898 6.879 19.518 1.00 95.19 113 THR A O 1
ATOM 901 N N . VAL A 1 114 ? -22.358 4.948 18.485 1.00 93.88 114 VAL A N 1
ATOM 902 C CA . VAL A 1 114 ? -22.593 5.533 17.149 1.00 93.88 114 VAL A CA 1
ATOM 903 C C . VAL A 1 114 ? -23.639 6.658 17.199 1.00 93.88 114 VAL A C 1
ATOM 905 O O . VAL A 1 114 ? -23.466 7.687 16.548 1.00 93.88 114 VAL A O 1
ATOM 908 N N . GLN A 1 115 ? -24.703 6.481 17.987 1.00 93.69 115 GLN A N 1
ATOM 909 C CA . GLN A 1 115 ? -25.792 7.452 18.105 1.00 93.69 115 GLN A CA 1
ATOM 910 C C . GLN A 1 115 ? -25.343 8.721 18.841 1.00 93.69 115 GLN A C 1
ATOM 912 O O . GLN A 1 115 ? -25.551 9.827 18.349 1.00 93.69 115 GLN A O 1
ATOM 917 N N . GLU A 1 116 ? -24.636 8.563 19.963 1.00 94.69 116 GLU A N 1
ATOM 918 C CA . GLU A 1 116 ? -24.089 9.693 20.719 1.00 94.69 116 GLU A CA 1
ATOM 919 C C . GLU A 1 116 ? -23.083 10.499 19.903 1.00 94.69 116 GLU A C 1
ATOM 921 O O . GLU A 1 116 ? -23.066 11.726 19.993 1.00 94.69 116 GLU A O 1
ATOM 926 N N . CYS A 1 117 ? -22.266 9.830 19.083 1.00 95.62 117 CYS A N 1
ATOM 927 C CA . CYS A 1 117 ? -21.322 10.515 18.210 1.00 95.62 117 CYS A CA 1
ATOM 928 C C . CYS A 1 117 ? -22.022 11.429 17.203 1.00 95.62 117 CYS A C 1
ATOM 930 O O . CYS A 1 117 ? -21.525 12.524 16.954 1.00 95.62 117 CYS A O 1
ATOM 932 N N . LYS A 1 118 ? -23.174 11.015 16.663 1.00 94.56 118 LYS A N 1
ATOM 933 C CA . LYS A 1 118 ? -23.979 11.832 15.740 1.00 94.56 118 LYS A CA 1
ATOM 934 C C . LYS A 1 118 ? -24.649 13.012 16.437 1.00 94.56 118 LYS A C 1
ATOM 936 O O . LYS A 1 118 ? -24.728 14.086 15.860 1.00 94.56 118 LYS A O 1
ATOM 941 N N . GLU A 1 119 ? -25.143 12.814 17.656 1.00 96.19 119 GLU A N 1
ATOM 942 C CA . GLU A 1 119 ? -25.874 13.849 18.398 1.00 96.19 119 GLU A CA 1
ATOM 943 C C . GLU A 1 119 ? -24.957 14.921 19.000 1.00 96.19 119 GLU A C 1
ATOM 945 O O . GLU A 1 119 ? -25.341 16.086 19.081 1.00 96.19 119 GLU A O 1
ATOM 950 N N . LYS A 1 120 ? -23.757 14.530 19.449 1.00 95.69 120 LYS A N 1
ATOM 951 C CA . LYS A 1 120 ? -22.804 15.403 20.162 1.00 95.69 120 LYS A CA 1
ATOM 952 C C . LYS A 1 120 ? -21.628 15.866 19.300 1.00 95.69 120 LYS A C 1
ATOM 954 O O . LYS A 1 120 ? -20.663 16.412 19.830 1.00 95.69 120 LYS A O 1
ATOM 959 N N . ASP A 1 121 ? -21.685 15.614 17.996 1.00 95.69 121 ASP A N 1
ATOM 960 C CA . ASP A 1 121 ? -20.619 15.914 17.038 1.00 95.69 121 ASP A CA 1
ATOM 961 C C . ASP A 1 121 ? -19.247 15.299 17.385 1.00 95.69 121 ASP A C 1
ATOM 963 O O . ASP A 1 121 ? -18.190 15.863 17.087 1.00 95.69 121 ASP A O 1
ATOM 967 N N . TYR A 1 122 ? -19.237 14.109 17.993 1.00 95.44 122 TYR A N 1
ATOM 968 C CA . TYR A 1 122 ? -18.004 13.368 18.279 1.00 95.44 122 TYR A CA 1
ATOM 969 C C . TYR A 1 122 ? -17.577 12.474 17.110 1.00 95.44 122 TYR A C 1
ATOM 971 O O . TYR A 1 122 ? -18.332 12.194 16.178 1.00 95.44 122 TYR A O 1
ATOM 979 N N . THR A 1 123 ? -16.321 12.031 17.150 1.00 96.38 123 THR A N 1
ATOM 980 C CA . THR A 1 123 ? -15.784 11.021 16.233 1.00 96.38 123 THR A CA 1
ATOM 981 C C . THR A 1 123 ? -15.964 9.642 16.854 1.00 96.38 123 THR A C 1
ATOM 983 O O . THR A 1 123 ? -15.615 9.438 18.015 1.00 96.38 123 THR A O 1
ATOM 986 N N . TYR A 1 124 ? -16.493 8.690 16.085 1.00 96.69 124 TYR A N 1
ATOM 987 C CA . TYR A 1 124 ? -16.600 7.303 16.529 1.00 96.69 124 TYR A CA 1
ATOM 988 C C . TYR A 1 124 ? -15.238 6.614 16.394 1.00 96.69 124 TYR A C 1
ATOM 990 O O . TYR A 1 124 ? -14.783 6.315 15.289 1.00 96.69 124 TYR A O 1
ATOM 998 N N . SER A 1 125 ? -14.565 6.417 17.526 1.00 96.31 125 SER A N 1
ATOM 999 C CA . SER A 1 125 ? -13.205 5.879 17.594 1.00 96.31 125 SER A CA 1
ATOM 1000 C C . SER A 1 125 ? -12.979 5.035 18.844 1.00 96.31 125 SER A C 1
ATOM 1002 O O . SER A 1 125 ? -13.600 5.277 19.882 1.00 96.31 125 SER A O 1
ATOM 1004 N N . ALA A 1 126 ? -12.036 4.101 18.747 1.00 96.19 126 ALA A N 1
ATOM 1005 C CA . ALA A 1 126 ? -11.542 3.292 19.854 1.00 96.19 126 ALA A CA 1
ATOM 1006 C C . ALA A 1 126 ? -10.064 3.603 20.148 1.00 96.19 126 ALA A C 1
ATOM 1008 O O . ALA A 1 126 ? -9.291 3.804 19.205 1.00 96.19 126 ALA A O 1
ATOM 1009 N N . PRO A 1 127 ? -9.651 3.645 21.425 1.00 96.88 127 PRO A N 1
ATOM 1010 C CA . PRO A 1 127 ? -8.243 3.731 21.799 1.00 96.88 127 PRO A CA 1
ATOM 1011 C C . PRO A 1 127 ? -7.445 2.521 21.282 1.00 96.88 127 PRO A C 1
ATOM 1013 O O . PRO A 1 127 ? -7.847 1.379 21.504 1.00 96.88 127 PRO A O 1
ATOM 1016 N N . LEU A 1 128 ? -6.314 2.765 20.614 1.00 95.94 128 LEU A N 1
ATOM 1017 C CA . LEU A 1 128 ? -5.372 1.730 20.173 1.00 95.94 128 LEU A CA 1
ATOM 1018 C C . LEU A 1 128 ? -4.174 1.662 21.125 1.00 95.94 128 LEU A C 1
ATOM 1020 O O . LEU A 1 128 ? -3.478 2.663 21.336 1.00 95.94 128 LEU A O 1
ATOM 1024 N N . TYR A 1 129 ? -3.905 0.463 21.633 1.00 95.75 129 TYR A N 1
ATOM 1025 C CA . TYR A 1 129 ? -2.761 0.149 22.481 1.00 95.75 129 TYR A CA 1
ATOM 1026 C C . TYR A 1 129 ? -1.860 -0.883 21.810 1.00 95.75 129 TYR A C 1
ATOM 1028 O O . TYR A 1 129 ? -2.325 -1.745 21.067 1.00 95.75 129 TYR A O 1
ATOM 1036 N N . VAL A 1 130 ? -0.559 -0.773 22.065 1.00 95.19 130 VAL A N 1
ATOM 1037 C CA . VAL A 1 130 ? 0.469 -1.685 21.547 1.00 95.19 130 VAL A CA 1
ATOM 1038 C C . VAL A 1 130 ? 1.470 -1.959 22.663 1.00 95.19 130 VAL A C 1
ATOM 1040 O O . VAL A 1 130 ? 1.807 -1.048 23.426 1.00 95.19 130 VAL A O 1
ATOM 1043 N N . ASN A 1 131 ? 1.954 -3.194 22.778 1.00 94.50 131 ASN A N 1
ATOM 1044 C CA . ASN A 1 131 ? 3.057 -3.512 23.675 1.00 94.50 131 ASN A CA 1
ATOM 1045 C C . ASN A 1 131 ? 4.384 -3.122 23.006 1.00 94.50 131 ASN A C 1
ATOM 1047 O O . ASN A 1 131 ? 4.698 -3.577 21.908 1.00 94.50 131 ASN A O 1
ATOM 1051 N N . ALA A 1 132 ? 5.139 -2.228 23.637 1.00 95.00 132 ALA A N 1
ATOM 1052 C CA . ALA A 1 132 ? 6.427 -1.772 23.142 1.00 95.00 132 ALA A CA 1
ATOM 1053 C C . ALA A 1 132 ? 7.537 -2.320 24.037 1.00 95.00 132 ALA A C 1
ATOM 1055 O O . ALA A 1 132 ? 7.556 -2.062 25.243 1.00 95.00 132 ALA A O 1
ATOM 1056 N N . GLU A 1 133 ? 8.474 -3.048 23.442 1.00 94.75 133 GLU A N 1
ATOM 1057 C CA . GLU A 1 133 ? 9.620 -3.632 24.129 1.00 94.75 133 GLU A CA 1
ATOM 1058 C C . GLU A 1 133 ? 10.884 -2.894 23.715 1.00 94.75 133 GLU A C 1
ATOM 1060 O O . GLU A 1 133 ? 11.282 -2.896 22.550 1.00 94.75 133 GLU A O 1
ATOM 1065 N N . PHE A 1 134 ? 11.496 -2.218 24.680 1.00 94.88 134 PHE A N 1
ATOM 1066 C CA . PHE A 1 134 ? 12.746 -1.505 24.495 1.00 94.88 134 PHE A CA 1
ATOM 1067 C C . PHE A 1 134 ? 13.899 -2.324 25.074 1.00 94.88 134 PHE A C 1
ATOM 1069 O O . PHE A 1 134 ? 13.915 -2.591 26.276 1.00 94.88 134 PHE A O 1
ATOM 1076 N N . GLU A 1 135 ? 14.877 -2.670 24.244 1.00 93.38 135 GLU A N 1
ATOM 1077 C CA . GLU A 1 135 ? 16.070 -3.415 24.639 1.00 93.38 135 GLU A CA 1
ATOM 1078 C C . GLU A 1 135 ? 17.316 -2.532 24.495 1.00 93.38 135 GLU A C 1
ATOM 1080 O O . GLU A 1 135 ? 17.564 -1.899 23.463 1.00 93.38 135 GLU A O 1
ATOM 1085 N N . ASN A 1 136 ? 18.117 -2.481 25.560 1.00 93.19 136 ASN A N 1
ATOM 1086 C CA . ASN A 1 136 ? 19.443 -1.876 25.529 1.00 93.19 136 ASN A CA 1
ATOM 1087 C C . ASN A 1 136 ? 20.510 -2.972 25.469 1.00 93.19 136 ASN A C 1
ATOM 1089 O O . ASN A 1 136 ? 20.764 -3.640 26.469 1.00 93.19 136 ASN A O 1
ATOM 1093 N N . GLY A 1 137 ? 21.181 -3.115 24.330 1.00 88.25 137 GLY A N 1
ATOM 1094 C CA . GLY A 1 137 ? 22.222 -4.116 24.100 1.00 88.25 137 GLY A CA 1
ATOM 1095 C C . GLY A 1 137 ? 23.482 -3.934 24.954 1.00 88.25 137 GLY A C 1
ATOM 1096 O O . GLY A 1 137 ? 24.245 -4.883 25.110 1.00 88.25 137 GLY A O 1
ATOM 1097 N N . GLU A 1 138 ? 23.712 -2.754 25.545 1.00 87.00 138 GLU A N 1
ATOM 1098 C CA . GLU A 1 138 ? 24.851 -2.532 26.453 1.00 87.00 138 GLU A CA 1
ATOM 1099 C C . GLU A 1 138 ? 24.589 -3.049 27.873 1.00 87.00 138 GLU A C 1
ATOM 1101 O O . GLU A 1 138 ? 25.490 -3.587 28.515 1.00 87.00 138 GLU A O 1
ATOM 1106 N N . THR A 1 139 ? 23.364 -2.874 28.378 1.00 88.88 139 THR A N 1
ATOM 1107 C CA . THR A 1 139 ? 22.990 -3.262 29.749 1.00 88.88 139 THR A CA 1
ATOM 1108 C C . THR A 1 139 ? 22.200 -4.568 29.812 1.00 88.88 139 THR A C 1
ATOM 1110 O O . THR A 1 139 ? 22.072 -5.139 30.891 1.00 88.88 139 THR A O 1
ATOM 1113 N N . GLY A 1 140 ? 21.662 -5.039 28.684 1.00 87.56 140 GLY A N 1
ATOM 1114 C CA . GLY A 1 140 ? 20.745 -6.179 28.611 1.00 87.56 140 GLY A CA 1
ATOM 1115 C C . GLY A 1 140 ? 19.385 -5.918 29.269 1.00 87.56 140 GLY A C 1
ATOM 1116 O O . GLY A 1 140 ? 18.647 -6.858 29.547 1.00 87.56 140 GLY A O 1
ATOM 1117 N N . GLU A 1 141 ? 19.055 -4.657 29.574 1.00 91.81 141 GLU A N 1
ATOM 1118 C CA . GLU A 1 141 ? 17.764 -4.307 30.170 1.00 91.81 141 GLU A CA 1
ATOM 1119 C C . GLU A 1 141 ? 16.676 -4.290 29.095 1.00 91.81 141 GLU A C 1
ATOM 1121 O O . GLU A 1 141 ? 16.764 -3.513 28.141 1.00 91.81 141 GLU A O 1
ATOM 1126 N N . ILE A 1 142 ? 15.628 -5.091 29.304 1.00 93.25 142 ILE A N 1
ATOM 1127 C CA . ILE A 1 142 ? 14.405 -5.080 28.498 1.00 93.25 142 ILE A CA 1
ATOM 1128 C C . ILE A 1 142 ? 13.306 -4.385 29.303 1.00 93.25 142 ILE A C 1
ATOM 1130 O O . ILE A 1 142 ? 12.993 -4.778 30.429 1.00 93.25 142 ILE A O 1
ATOM 1134 N N . LYS A 1 143 ? 12.734 -3.325 28.734 1.00 93.88 143 LYS A N 1
ATOM 1135 C CA . LYS A 1 143 ? 11.612 -2.576 29.305 1.00 93.88 143 LYS A CA 1
ATOM 1136 C C . LYS A 1 143 ? 10.404 -2.745 28.399 1.00 93.88 143 LYS A C 1
ATOM 1138 O O . LYS A 1 143 ? 10.364 -2.152 27.325 1.00 93.88 143 LYS A O 1
ATOM 1143 N N . SER A 1 144 ? 9.428 -3.521 28.857 1.00 94.81 144 SER A N 1
ATOM 1144 C CA . SER A 1 144 ? 8.140 -3.674 28.179 1.00 94.81 144 SER A CA 1
ATOM 1145 C C . SER A 1 144 ? 7.129 -2.695 28.772 1.00 94.81 144 SER A C 1
ATOM 1147 O O . SER A 1 144 ? 6.966 -2.615 29.994 1.00 94.81 144 SER A O 1
ATOM 1149 N N . GLN A 1 145 ? 6.465 -1.921 27.917 1.00 95.06 145 GLN A N 1
ATOM 1150 C CA . GLN A 1 145 ? 5.423 -0.982 28.312 1.00 95.06 145 GLN A CA 1
ATOM 1151 C C . GLN A 1 145 ? 4.295 -0.977 27.283 1.00 95.06 145 GLN A C 1
ATOM 1153 O O . GLN A 1 145 ? 4.527 -0.842 26.085 1.00 95.06 145 GLN A O 1
ATOM 1158 N N . THR A 1 146 ? 3.055 -1.018 27.763 1.00 95.50 146 THR A N 1
ATOM 1159 C CA . THR A 1 146 ? 1.883 -0.770 26.922 1.00 95.50 146 THR A CA 1
ATOM 1160 C C . THR A 1 146 ? 1.787 0.721 26.602 1.00 95.50 146 THR A C 1
ATOM 1162 O O . THR A 1 146 ? 1.632 1.558 27.498 1.00 95.50 146 THR A O 1
ATOM 1165 N N . VAL A 1 147 ? 1.898 1.064 25.320 1.00 95.44 147 VAL A N 1
ATOM 1166 C CA . VAL A 1 147 ? 1.873 2.439 24.819 1.00 95.44 147 VAL A CA 1
ATOM 1167 C C . VAL A 1 147 ? 0.530 2.714 24.153 1.00 95.44 147 VAL A C 1
ATOM 1169 O O . VAL A 1 147 ? 0.071 1.956 23.300 1.00 95.44 147 VAL A O 1
ATOM 1172 N N . PHE A 1 148 ? -0.092 3.830 24.530 1.00 95.81 148 PHE A N 1
ATOM 1173 C CA . PHE A 1 148 ? -1.256 4.363 23.831 1.00 95.81 148 PHE A CA 1
ATOM 1174 C C . PHE A 1 148 ? -0.812 5.033 22.526 1.00 95.81 148 PHE A C 1
ATOM 1176 O O . PHE A 1 148 ? -0.080 6.025 22.552 1.00 95.81 148 PHE A O 1
ATOM 1183 N N . MET A 1 149 ? -1.259 4.500 21.391 1.00 94.31 149 MET A N 1
ATOM 1184 C CA . MET A 1 149 ? -0.883 4.995 20.062 1.00 94.31 149 MET A CA 1
ATOM 1185 C C . MET A 1 149 ? -1.774 6.149 19.597 1.00 94.31 149 MET A C 1
ATOM 1187 O O . MET A 1 149 ? -1.323 7.025 18.856 1.00 94.31 149 MET A O 1
ATOM 1191 N N . GLY A 1 150 ? -3.034 6.163 20.032 1.00 94.94 150 GLY A N 1
ATOM 1192 C CA . GLY A 1 150 ? -4.016 7.173 19.654 1.00 94.94 150 GLY A CA 1
ATOM 1193 C C . GLY A 1 150 ? -5.431 6.612 19.543 1.00 94.94 150 GLY A C 1
ATOM 1194 O O . GLY A 1 150 ? -5.650 5.406 19.623 1.00 94.94 150 GLY A O 1
ATOM 1195 N N . ASP A 1 151 ? -6.394 7.508 19.339 1.00 95.50 151 ASP A N 1
ATOM 1196 C CA . ASP A 1 151 ? -7.779 7.135 19.051 1.00 95.50 151 ASP A CA 1
ATOM 1197 C C . ASP A 1 151 ? -7.918 6.802 17.554 1.00 95.50 151 ASP A C 1
ATOM 1199 O O . ASP A 1 151 ? -7.648 7.639 16.686 1.00 95.50 151 ASP A O 1
ATOM 1203 N N . PHE A 1 152 ? -8.341 5.578 17.242 1.00 96.06 152 PHE A N 1
ATOM 1204 C CA . PHE A 1 152 ? -8.489 5.074 15.880 1.00 96.06 152 PHE A CA 1
ATOM 1205 C C . PHE A 1 152 ? -9.966 5.075 15.453 1.00 96.06 152 PHE A C 1
ATOM 1207 O O . PHE A 1 152 ? -10.797 4.483 16.148 1.00 96.06 152 PHE A O 1
ATOM 1214 N N . PRO A 1 153 ? -10.339 5.723 14.333 1.00 95.81 153 PRO A N 1
ATOM 1215 C CA . PRO A 1 153 ? -11.719 5.724 13.856 1.00 95.81 153 PRO A CA 1
ATOM 1216 C C . PRO A 1 153 ? -12.201 4.318 13.495 1.00 95.81 153 PRO A C 1
ATOM 1218 O O . PRO A 1 153 ? -11.552 3.616 12.719 1.00 95.81 153 PRO A O 1
ATOM 1221 N N . LEU A 1 154 ? -13.365 3.930 14.011 1.00 94.69 154 LEU A N 1
ATOM 1222 C CA . LEU A 1 154 ? -13.971 2.638 13.706 1.00 94.69 154 LEU A CA 1
ATOM 1223 C C . LEU A 1 154 ? -15.049 2.762 12.630 1.00 94.69 154 LEU A C 1
ATOM 1225 O O . LEU A 1 154 ? -15.730 3.785 12.515 1.00 94.69 154 LEU A O 1
ATOM 1229 N N . GLN A 1 155 ? -15.205 1.700 11.845 1.00 94.69 155 GLN A N 1
ATOM 1230 C CA . GLN A 1 155 ? -16.268 1.595 10.855 1.00 94.69 155 GLN A CA 1
ATOM 1231 C C . GLN A 1 155 ? -17.585 1.180 11.526 1.00 94.69 155 GLN A C 1
ATOM 1233 O O . GLN A 1 155 ? -17.612 0.316 12.401 1.00 94.69 155 GLN A O 1
ATOM 1238 N N . THR A 1 156 ? -18.692 1.790 11.110 1.00 92.19 156 THR A N 1
ATOM 1239 C CA . THR A 1 156 ? -20.042 1.387 11.522 1.00 92.19 156 THR A CA 1
ATOM 1240 C C . THR A 1 156 ? -20.492 0.127 10.764 1.00 92.19 156 THR A C 1
ATOM 1242 O O . THR A 1 156 ? -19.944 -0.184 9.702 1.00 92.19 156 THR A O 1
ATOM 1245 N N . PRO A 1 157 ? -21.557 -0.568 11.213 1.00 87.06 157 PRO A N 1
ATOM 1246 C CA . PRO A 1 157 ? -22.120 -1.714 10.485 1.00 87.06 157 PRO A CA 1
ATOM 1247 C C . PRO A 1 157 ? -22.530 -1.412 9.032 1.00 87.06 157 PRO A C 1
ATOM 1249 O O . PRO A 1 157 ? -22.588 -2.314 8.201 1.00 87.06 157 PRO A O 1
ATOM 1252 N N . HIS A 1 158 ? -22.789 -0.142 8.708 1.00 88.31 158 HIS A N 1
ATOM 1253 C CA . HIS A 1 158 ? -23.178 0.308 7.369 1.00 88.31 158 HIS A CA 1
ATOM 1254 C C . HIS A 1 158 ? -21.985 0.600 6.444 1.00 88.31 158 HIS A C 1
ATOM 1256 O O . HIS A 1 158 ? -22.180 1.063 5.322 1.00 88.31 158 HIS A O 1
ATOM 1262 N N . GLY A 1 159 ? -20.749 0.368 6.895 1.00 91.06 159 GLY A N 1
ATOM 1263 C CA . GLY A 1 159 ? -19.548 0.654 6.109 1.00 91.06 159 GLY A CA 1
ATOM 1264 C C . GLY A 1 159 ? -19.150 2.136 6.090 1.00 91.06 159 GLY A C 1
ATOM 1265 O O . GLY A 1 159 ? -18.377 2.552 5.227 1.00 91.06 159 GLY A O 1
ATOM 1266 N N . THR A 1 160 ? -19.676 2.942 7.017 1.00 95.12 160 THR A N 1
ATOM 1267 C CA . THR A 1 160 ? -19.420 4.389 7.121 1.00 95.12 160 THR A CA 1
ATOM 1268 C C . THR A 1 160 ? -18.557 4.718 8.343 1.00 95.12 160 THR A C 1
ATOM 1270 O O . THR A 1 160 ? -18.407 3.903 9.248 1.00 95.12 160 THR A O 1
ATOM 1273 N N . PHE A 1 161 ? -17.997 5.924 8.388 1.00 96.88 161 PHE A N 1
ATOM 1274 C CA . PHE A 1 161 ? -17.230 6.459 9.514 1.00 96.88 161 PHE A CA 1
ATOM 1275 C C . PHE A 1 161 ? -17.889 7.732 10.028 1.00 96.88 161 PHE A C 1
ATOM 1277 O O . PHE A 1 161 ? -18.302 8.567 9.228 1.00 96.88 161 PHE A O 1
ATOM 1284 N N . ILE A 1 162 ? -17.944 7.931 11.342 1.00 96.81 162 ILE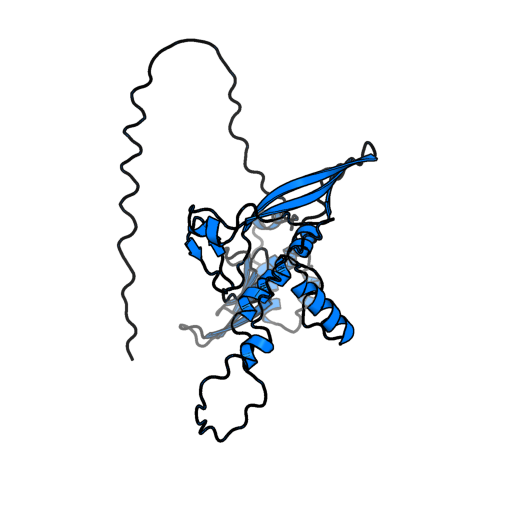 A N 1
ATOM 1285 C CA . ILE A 1 162 ? -18.442 9.184 11.923 1.00 96.81 162 ILE A CA 1
ATOM 1286 C C . ILE A 1 162 ? -17.247 10.029 12.333 1.00 96.81 162 ILE A C 1
ATOM 1288 O O . ILE A 1 162 ? -16.532 9.666 13.264 1.00 96.81 162 ILE A O 1
ATOM 1292 N N . ILE A 1 163 ? -17.041 11.153 11.647 1.00 96.88 163 ILE A N 1
ATOM 1293 C CA . ILE A 1 163 ? -15.952 12.095 11.927 1.00 96.88 163 ILE A CA 1
ATOM 1294 C C . ILE A 1 163 ? -16.567 13.458 12.237 1.00 96.88 163 ILE A C 1
ATOM 1296 O O . ILE A 1 163 ? -17.077 14.121 11.328 1.00 96.88 163 ILE A O 1
ATOM 1300 N N . GLY A 1 164 ? -16.502 13.866 13.506 1.00 95.19 164 GLY A N 1
ATOM 1301 C CA . GLY A 1 164 ? -17.120 15.102 13.992 1.00 95.19 164 GLY A CA 1
ATOM 1302 C C . GLY A 1 164 ? -18.627 15.149 13.723 1.00 95.19 164 GLY A C 1
ATOM 1303 O O . GLY A 1 164 ? -19.080 16.020 12.984 1.00 95.19 164 GLY A O 1
ATOM 1304 N N . GLY A 1 165 ? -19.378 14.144 14.187 1.00 93.75 165 GLY A N 1
ATOM 1305 C CA . GLY A 1 165 ? -20.839 14.046 14.019 1.00 93.75 165 GLY A CA 1
ATOM 1306 C C . GLY A 1 165 ? -21.339 13.651 12.637 1.00 93.75 165 GLY A C 1
ATOM 1307 O O . GLY A 1 165 ? -22.432 13.109 12.495 1.00 93.75 165 GLY A O 1
ATOM 1308 N N . THR A 1 166 ? -20.531 13.865 11.602 1.00 96.06 166 THR A N 1
ATOM 1309 C CA . THR A 1 166 ? -20.938 13.621 10.218 1.00 96.06 166 THR A CA 1
ATOM 1310 C C . THR A 1 166 ? -20.513 12.233 9.757 1.00 96.06 166 THR A C 1
ATOM 1312 O O . THR A 1 166 ? -19.345 11.855 9.891 1.00 96.06 166 THR A O 1
ATOM 1315 N N . GLU A 1 167 ? -21.437 11.497 9.140 1.00 96.06 167 GLU A N 1
ATOM 1316 C CA . GLU A 1 167 ? -21.123 10.246 8.453 1.00 96.06 167 GLU A CA 1
ATOM 1317 C C . GLU A 1 167 ? -20.355 10.500 7.154 1.00 96.06 167 GLU A C 1
ATOM 1319 O O . GLU A 1 167 ? -20.716 11.332 6.321 1.00 96.06 167 GLU A O 1
ATOM 1324 N N . ARG A 1 168 ? -19.273 9.753 6.971 1.00 96.56 168 ARG A N 1
ATOM 1325 C CA . ARG A 1 168 ? -18.374 9.818 5.825 1.00 96.56 168 ARG A CA 1
ATOM 1326 C C . ARG A 1 168 ? -18.130 8.417 5.296 1.00 96.56 168 ARG A C 1
ATOM 1328 O O . ARG A 1 168 ? -18.092 7.450 6.050 1.00 96.56 168 ARG A O 1
ATOM 1335 N N . VAL A 1 169 ? -17.917 8.320 3.992 1.00 96.31 169 VAL A N 1
ATOM 1336 C CA . VAL A 1 169 ? -17.579 7.064 3.318 1.00 96.31 169 VAL A CA 1
ATOM 1337 C C . VAL A 1 169 ? -16.205 7.209 2.690 1.00 96.31 169 VAL A C 1
ATOM 1339 O O . VAL A 1 169 ? -15.915 8.222 2.049 1.00 96.31 169 VAL A O 1
ATOM 1342 N N . ILE A 1 170 ? -15.357 6.200 2.879 1.00 95.81 170 ILE A N 1
ATOM 1343 C CA . ILE A 1 170 ? -14.052 6.135 2.227 1.00 95.81 170 ILE A CA 1
ATOM 1344 C C . ILE A 1 170 ? -14.247 5.504 0.848 1.00 95.81 170 ILE A C 1
ATOM 1346 O O . ILE A 1 170 ? -14.713 4.375 0.717 1.00 95.81 170 ILE A O 1
ATOM 1350 N N . VAL A 1 171 ? -13.913 6.251 -0.203 1.00 96.00 171 VAL A N 1
ATOM 1351 C CA . VAL A 1 171 ? -14.055 5.781 -1.585 1.00 96.00 171 VAL A CA 1
ATOM 1352 C C . VAL A 1 171 ? -12.839 4.946 -1.968 1.00 96.00 171 VAL A C 1
ATOM 1354 O O . VAL A 1 171 ? -11.702 5.398 -1.827 1.00 96.00 171 VAL A O 1
ATOM 1357 N N . SER A 1 172 ? -13.079 3.748 -2.501 1.00 95.00 172 SER A N 1
ATOM 1358 C CA . SER A 1 172 ? -12.025 2.890 -3.039 1.00 95.00 172 SER A CA 1
ATOM 1359 C C . SER A 1 172 ? -11.336 3.577 -4.218 1.00 95.00 172 SER A C 1
ATOM 1361 O O . SER A 1 172 ? -11.969 3.935 -5.214 1.00 95.00 172 SER A O 1
ATOM 1363 N N . GLN A 1 173 ? -10.026 3.776 -4.105 1.00 94.94 173 GLN A N 1
ATOM 1364 C CA . GLN A 1 173 ? -9.232 4.425 -5.139 1.00 94.94 173 GLN A CA 1
ATOM 1365 C C . GLN A 1 173 ? -8.699 3.396 -6.139 1.00 94.94 173 GLN A C 1
ATOM 1367 O O . GLN A 1 173 ? -8.124 2.383 -5.750 1.00 94.94 173 GLN A O 1
ATOM 1372 N N . LEU A 1 174 ? -8.805 3.698 -7.435 1.00 95.38 174 LEU A N 1
ATOM 1373 C CA . LEU A 1 174 ? -8.133 2.930 -8.481 1.00 95.38 174 LEU A CA 1
ATOM 1374 C C . LEU A 1 174 ? -6.755 3.541 -8.768 1.00 95.38 174 LEU A C 1
ATOM 1376 O O . LEU A 1 174 ? -6.645 4.665 -9.264 1.00 95.38 174 LEU A O 1
ATOM 1380 N N . VAL A 1 175 ? -5.701 2.791 -8.447 1.00 94.06 175 VAL A N 1
ATOM 1381 C CA . VAL A 1 175 ? -4.299 3.148 -8.708 1.00 94.06 175 VAL A CA 1
ATOM 1382 C C . VAL A 1 175 ? -3.638 2.101 -9.602 1.00 94.06 175 VAL A C 1
ATOM 1384 O O . VAL A 1 175 ? -4.118 0.977 -9.725 1.00 94.06 175 VAL A O 1
ATOM 1387 N N . ARG A 1 176 ? -2.532 2.470 -10.257 1.00 92.56 176 ARG A N 1
ATOM 1388 C CA . ARG A 1 176 ? -1.735 1.505 -11.026 1.00 92.56 176 ARG A CA 1
ATOM 1389 C C . ARG A 1 176 ? -1.037 0.550 -10.065 1.00 92.56 176 ARG A C 1
ATOM 1391 O O . ARG A 1 176 ? -0.491 1.005 -9.061 1.00 92.56 176 ARG A O 1
ATOM 1398 N N . SER A 1 177 ? -1.040 -0.737 -10.392 1.00 95.19 177 SER A N 1
ATOM 1399 C CA . SER A 1 177 ? -0.326 -1.738 -9.608 1.00 95.19 177 SER A CA 1
ATOM 1400 C C . SER A 1 177 ? 1.189 -1.482 -9.647 1.00 95.19 177 SER A C 1
ATOM 1402 O O . SER A 1 177 ? 1.715 -0.964 -10.636 1.00 95.19 177 SER A O 1
ATOM 1404 N N . PRO A 1 178 ? 1.930 -1.828 -8.588 1.00 96.19 178 PRO A N 1
ATOM 1405 C CA . PRO A 1 178 ? 3.380 -1.874 -8.678 1.00 96.19 178 PRO A CA 1
ATOM 1406 C C . PRO A 1 178 ? 3.791 -2.934 -9.708 1.00 96.19 178 PRO A C 1
ATOM 1408 O O . PRO A 1 178 ? 3.163 -3.988 -9.815 1.00 96.19 178 PRO A O 1
ATOM 1411 N N . GLY A 1 179 ? 4.822 -2.648 -10.499 1.00 95.50 179 GLY A N 1
ATOM 1412 C CA . GLY A 1 179 ? 5.275 -3.556 -11.548 1.00 95.50 179 GLY A CA 1
ATOM 1413 C C . GLY A 1 179 ? 6.039 -2.880 -12.678 1.00 95.50 179 GLY A C 1
ATOM 1414 O O . GLY A 1 179 ? 6.400 -1.700 -12.611 1.00 95.50 179 GLY A O 1
ATOM 1415 N N . VAL A 1 180 ? 6.294 -3.664 -13.726 1.00 96.62 180 VAL A N 1
ATOM 1416 C CA . VAL A 1 180 ? 6.984 -3.219 -14.939 1.00 96.62 180 VAL A CA 1
ATOM 1417 C C . VAL A 1 180 ? 5.967 -3.040 -16.057 1.00 96.62 180 VAL A C 1
ATOM 1419 O O . VAL A 1 180 ? 5.281 -3.980 -16.447 1.00 96.62 180 VAL A O 1
ATOM 1422 N N . TYR A 1 181 ? 5.890 -1.823 -16.581 1.00 96.50 181 TYR A N 1
ATOM 1423 C CA . TYR A 1 181 ? 5.005 -1.459 -17.677 1.00 96.50 181 TYR A CA 1
ATOM 1424 C C . TYR A 1 181 ? 5.812 -1.149 -18.924 1.00 96.50 181 TYR A C 1
ATOM 1426 O O . TYR A 1 181 ? 6.713 -0.312 -18.884 1.00 96.50 181 TYR A O 1
ATOM 1434 N N . PHE A 1 182 ? 5.437 -1.764 -20.038 1.00 96.31 182 PHE A N 1
ATOM 1435 C CA . PHE A 1 182 ? 5.996 -1.453 -21.345 1.00 96.31 182 PHE A CA 1
ATOM 1436 C C . PHE A 1 182 ? 5.034 -0.556 -22.114 1.00 96.31 182 PHE A C 1
ATOM 1438 O O . PHE A 1 182 ? 3.820 -0.752 -22.083 1.00 96.31 182 PHE A O 1
ATOM 1445 N N . ASP A 1 183 ? 5.586 0.450 -22.775 1.00 93.88 183 ASP A N 1
ATOM 1446 C CA . ASP A 1 183 ? 4.854 1.412 -23.584 1.00 93.88 183 ASP A CA 1
ATOM 1447 C C . ASP A 1 183 ? 5.482 1.473 -24.976 1.00 93.88 183 ASP A C 1
ATOM 1449 O O . ASP A 1 183 ? 6.706 1.409 -25.123 1.00 93.88 183 ASP A O 1
ATOM 1453 N N . ARG A 1 184 ? 4.630 1.591 -25.991 1.00 93.50 184 ARG A N 1
ATOM 1454 C CA . ARG A 1 184 ? 5.016 1.691 -27.397 1.00 93.50 184 ARG A CA 1
ATOM 1455 C C . ARG A 1 184 ? 4.253 2.853 -27.999 1.00 93.50 184 ARG A C 1
ATOM 1457 O O . ARG A 1 184 ? 3.043 2.767 -28.196 1.00 93.50 184 ARG A O 1
ATOM 1464 N N . GLN A 1 185 ? 4.964 3.942 -28.257 1.00 91.00 185 GLN A N 1
ATOM 1465 C CA . GLN A 1 185 ? 4.382 5.177 -28.768 1.00 91.00 185 GLN A CA 1
ATOM 1466 C C . GLN A 1 185 ? 4.994 5.504 -30.133 1.00 91.00 185 GLN A C 1
ATOM 1468 O O . GLN A 1 185 ? 6.216 5.635 -30.216 1.00 91.00 185 GLN A O 1
ATOM 1473 N N . PRO A 1 186 ? 4.197 5.653 -31.204 1.00 89.25 186 PRO A N 1
ATOM 1474 C CA . PRO A 1 186 ? 4.715 6.159 -32.469 1.00 89.25 186 PRO A CA 1
ATOM 1475 C C . PRO A 1 186 ? 5.129 7.625 -32.293 1.00 89.25 186 PRO A C 1
ATOM 1477 O O . PRO A 1 186 ? 4.375 8.429 -31.731 1.00 89.25 186 PRO A O 1
ATOM 1480 N N . ASP A 1 187 ? 6.329 7.993 -32.744 1.00 86.88 187 ASP A N 1
ATOM 1481 C CA . ASP A 1 187 ? 6.721 9.398 -32.7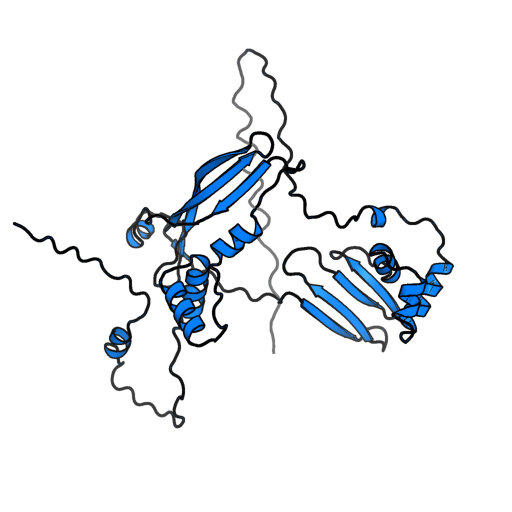42 1.00 86.88 187 ASP A CA 1
ATOM 1482 C C . ASP A 1 187 ? 5.878 10.172 -33.768 1.00 86.88 187 ASP A C 1
ATOM 1484 O O . ASP A 1 187 ? 5.624 9.723 -34.879 1.00 86.88 187 ASP A O 1
ATOM 1488 N N . ARG A 1 188 ? 5.433 11.379 -33.409 1.00 83.81 188 ARG A N 1
ATOM 1489 C CA . ARG A 1 188 ? 4.618 12.207 -34.317 1.00 83.81 188 ARG A CA 1
ATOM 1490 C C . ARG A 1 188 ? 5.444 12.826 -35.441 1.00 83.81 188 ARG A C 1
ATOM 1492 O O . ARG A 1 188 ? 4.877 13.277 -36.429 1.00 83.81 188 ARG A O 1
ATOM 1499 N N . THR A 1 189 ? 6.759 12.934 -35.246 1.00 84.00 189 THR A N 1
ATOM 1500 C CA . THR A 1 189 ? 7.673 13.597 -36.191 1.00 84.00 189 THR A CA 1
ATOM 1501 C C . THR A 1 189 ? 8.503 12.641 -37.031 1.00 84.00 189 THR A C 1
ATOM 1503 O O . THR A 1 189 ? 9.107 13.070 -38.009 1.00 84.00 189 THR A O 1
ATOM 1506 N N . SER A 1 190 ? 8.580 11.375 -36.640 1.00 78.06 190 SER A N 1
ATOM 1507 C CA . SER A 1 190 ? 9.329 10.354 -37.359 1.00 78.06 190 SER A CA 1
ATOM 1508 C C . SER A 1 190 ? 8.519 9.071 -37.384 1.00 78.06 190 SER A C 1
ATOM 1510 O O . SER A 1 190 ? 7.864 8.758 -36.400 1.00 78.06 190 SER A O 1
ATOM 1512 N N . ASP A 1 191 ? 8.619 8.291 -38.458 1.00 84.00 191 ASP A N 1
ATOM 1513 C CA . ASP A 1 191 ? 7.958 6.978 -38.572 1.00 84.00 191 ASP A CA 1
ATOM 1514 C C . ASP A 1 191 ? 8.629 5.897 -37.696 1.00 84.00 191 ASP A C 1
ATOM 1516 O O . ASP A 1 191 ? 8.583 4.705 -37.992 1.00 84.00 191 ASP A O 1
ATOM 1520 N N . LYS A 1 192 ? 9.311 6.313 -36.622 1.00 87.38 192 LYS A N 1
ATOM 1521 C CA . LYS A 1 192 ? 9.963 5.439 -35.652 1.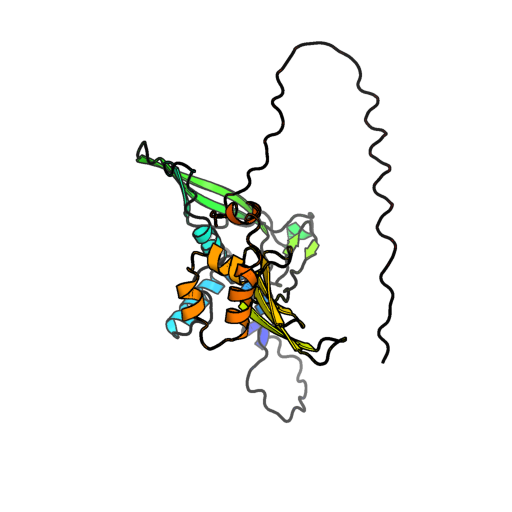00 87.38 192 LYS A CA 1
ATOM 1522 C C . LYS A 1 192 ? 9.115 5.324 -34.393 1.00 87.38 192 LYS A C 1
ATOM 1524 O O . LYS A 1 192 ? 8.547 6.298 -33.899 1.00 87.38 192 LYS A O 1
ATOM 1529 N N . GLU A 1 193 ? 9.096 4.123 -33.838 1.00 89.12 193 GLU A N 1
ATOM 1530 C CA . GLU A 1 193 ? 8.425 3.833 -32.577 1.00 89.12 193 GLU A CA 1
ATOM 1531 C C . GLU A 1 193 ? 9.374 4.076 -31.399 1.00 89.12 193 GLU A C 1
ATOM 1533 O O . GLU A 1 193 ? 10.537 3.672 -31.412 1.00 89.12 193 GLU A O 1
ATOM 1538 N N . ILE A 1 194 ? 8.865 4.753 -30.374 1.00 91.75 194 ILE A N 1
ATOM 1539 C CA . ILE A 1 194 ? 9.535 4.968 -29.095 1.00 91.75 194 ILE A CA 1
ATOM 1540 C C . ILE A 1 194 ? 9.070 3.866 -28.150 1.00 91.75 194 ILE A C 1
ATOM 1542 O O . ILE A 1 194 ? 7.876 3.727 -27.869 1.00 91.75 194 ILE A O 1
ATOM 1546 N N . PHE A 1 195 ? 10.033 3.109 -27.633 1.00 93.25 195 PHE A N 1
ATOM 1547 C CA . PHE A 1 195 ? 9.790 2.068 -26.642 1.00 93.25 195 PHE A CA 1
ATOM 1548 C C . PHE A 1 195 ? 10.174 2.576 -25.256 1.00 93.25 195 PHE A C 1
ATOM 1550 O O . PHE A 1 195 ? 11.283 3.075 -25.048 1.00 93.25 195 PHE A O 1
ATOM 1557 N N . GLY A 1 196 ? 9.258 2.444 -24.303 1.00 94.19 196 GLY A N 1
ATOM 1558 C CA . GLY A 1 196 ? 9.465 2.808 -22.909 1.00 94.19 196 GLY A CA 1
ATOM 1559 C C . GLY A 1 196 ? 9.236 1.623 -21.981 1.00 94.19 196 GLY A C 1
ATOM 1560 O O . GLY A 1 196 ? 8.314 0.841 -22.189 1.00 94.19 196 GLY A O 1
ATOM 1561 N N . ALA A 1 197 ? 10.037 1.513 -20.926 1.00 95.81 197 ALA A N 1
ATOM 1562 C CA . ALA A 1 197 ? 9.796 0.599 -19.816 1.00 95.81 197 ALA A CA 1
ATOM 1563 C C . ALA A 1 197 ? 9.770 1.398 -18.508 1.00 95.81 197 ALA A C 1
ATOM 1565 O O . ALA A 1 197 ? 10.725 2.099 -18.181 1.00 95.81 197 ALA A O 1
ATOM 1566 N N . LYS A 1 198 ? 8.668 1.322 -17.761 1.00 95.19 198 LYS A N 1
ATOM 1567 C CA . LYS A 1 198 ? 8.468 2.025 -16.488 1.00 95.19 198 LYS A CA 1
ATOM 1568 C C . LYS A 1 198 ? 8.398 1.000 -15.373 1.00 95.19 198 LYS A C 1
ATOM 1570 O O . LYS A 1 198 ? 7.497 0.167 -15.359 1.00 95.19 198 LYS A O 1
ATOM 1575 N N . ILE A 1 199 ? 9.329 1.086 -14.438 1.00 95.81 199 ILE A N 1
ATOM 1576 C CA . ILE A 1 199 ? 9.356 0.276 -13.228 1.00 95.81 199 ILE A CA 1
ATOM 1577 C C . ILE A 1 199 ? 8.774 1.143 -12.114 1.00 95.81 199 ILE A C 1
ATOM 1579 O O . ILE A 1 199 ? 9.375 2.143 -11.705 1.00 95.81 199 ILE A O 1
ATOM 1583 N N . ILE A 1 200 ? 7.568 0.783 -11.681 1.00 95.19 200 ILE A N 1
ATOM 1584 C CA . ILE A 1 200 ? 6.806 1.492 -10.655 1.00 95.19 200 ILE A CA 1
ATOM 1585 C C . ILE A 1 200 ? 6.864 0.648 -9.377 1.00 95.19 200 ILE A C 1
ATOM 1587 O O . ILE A 1 200 ? 6.186 -0.379 -9.312 1.00 95.19 200 ILE A O 1
ATOM 1591 N N . PRO A 1 201 ? 7.677 1.026 -8.374 1.00 95.38 201 PRO A N 1
ATOM 1592 C CA . PRO A 1 201 ? 7.675 0.335 -7.090 1.00 95.38 201 PRO A CA 1
ATOM 1593 C C . PRO A 1 201 ? 6.437 0.715 -6.265 1.00 95.38 201 PRO A C 1
ATOM 1595 O O . PRO A 1 201 ? 5.844 1.775 -6.479 1.00 95.38 201 PRO A O 1
ATOM 1598 N N . SER A 1 202 ? 6.075 -0.121 -5.287 1.00 91.12 202 SER A N 1
ATOM 1599 C CA . SER A 1 202 ? 5.024 0.194 -4.304 1.00 91.12 202 SER A CA 1
ATOM 1600 C C . SER A 1 202 ? 5.413 1.395 -3.435 1.00 91.12 202 SER A C 1
ATOM 1602 O O . SER A 1 202 ? 4.608 2.295 -3.207 1.00 91.12 202 SER A O 1
ATOM 1604 N N . ARG A 1 203 ? 6.679 1.442 -3.003 1.00 90.62 203 ARG A N 1
ATOM 1605 C CA . ARG A 1 203 ? 7.288 2.552 -2.264 1.00 90.62 203 ARG A CA 1
ATOM 1606 C C . ARG A 1 203 ? 8.651 2.883 -2.875 1.00 90.62 203 ARG A C 1
ATOM 1608 O O . ARG A 1 203 ? 9.456 1.992 -3.125 1.00 90.62 203 ARG A O 1
ATOM 1615 N N . GLY A 1 204 ? 8.925 4.167 -3.106 1.00 91.00 204 GLY A N 1
ATOM 1616 C CA . GLY A 1 204 ? 10.241 4.644 -3.546 1.00 91.00 204 GLY A CA 1
ATOM 1617 C C . GLY A 1 204 ? 10.260 5.333 -4.911 1.00 91.00 204 GLY A C 1
ATOM 1618 O O . GLY A 1 204 ? 9.249 5.832 -5.404 1.00 91.00 204 GLY A O 1
ATOM 1619 N N . ALA A 1 205 ? 11.458 5.414 -5.490 1.00 92.06 205 ALA A N 1
ATOM 1620 C CA . ALA A 1 205 ? 11.725 6.173 -6.707 1.00 92.06 205 ALA A CA 1
ATOM 1621 C C . ALA A 1 205 ? 11.347 5.395 -7.974 1.00 92.06 205 ALA A C 1
ATOM 1623 O O . ALA A 1 205 ? 11.645 4.211 -8.106 1.00 92.06 205 ALA A O 1
ATOM 1624 N N . TRP A 1 206 ? 10.744 6.088 -8.941 1.00 93.56 206 TRP A N 1
ATOM 1625 C CA . TRP A 1 206 ? 10.403 5.500 -10.237 1.00 93.56 206 TRP A CA 1
ATOM 1626 C C . TRP A 1 206 ? 11.642 5.375 -11.119 1.00 93.56 206 TRP A C 1
ATOM 1628 O O . TRP A 1 206 ? 12.479 6.283 -11.155 1.00 93.56 206 TRP A O 1
ATOM 1638 N N . LEU A 1 207 ? 11.729 4.281 -11.872 1.00 94.75 207 LEU A N 1
ATOM 1639 C CA . LEU A 1 207 ? 12.797 4.056 -12.839 1.00 94.75 207 LEU A CA 1
ATOM 1640 C C . LEU A 1 207 ? 12.193 3.886 -14.231 1.00 94.75 207 LEU A C 1
ATOM 1642 O O . LEU A 1 207 ? 11.366 3.009 -14.461 1.00 94.75 207 LEU A O 1
ATOM 1646 N N . GLU A 1 208 ? 12.591 4.747 -15.160 1.00 95.00 208 GLU A N 1
ATOM 1647 C CA . GLU A 1 208 ? 12.049 4.772 -16.518 1.00 95.00 208 GLU A CA 1
ATOM 1648 C C . GLU A 1 208 ? 13.181 4.587 -17.527 1.00 95.00 208 GLU A C 1
ATOM 1650 O O . GLU A 1 208 ? 14.126 5.375 -17.554 1.00 95.00 208 GLU A O 1
ATOM 1655 N N . PHE A 1 209 ? 13.073 3.576 -18.381 1.00 94.88 209 PHE A N 1
ATOM 1656 C CA . PHE A 1 209 ? 13.929 3.376 -19.544 1.00 94.88 209 PHE A CA 1
ATOM 1657 C C . PHE A 1 209 ? 13.185 3.799 -20.802 1.00 94.88 209 PHE A C 1
ATOM 1659 O O . PHE A 1 209 ? 11.986 3.566 -20.934 1.00 94.88 209 PHE A O 1
ATOM 1666 N N . GLU A 1 210 ? 13.893 4.429 -21.729 1.00 93.44 210 GLU A N 1
ATOM 1667 C CA . GLU A 1 210 ? 13.312 4.919 -22.975 1.00 93.44 210 GLU A CA 1
ATOM 1668 C C . GLU A 1 210 ? 14.328 4.788 -24.107 1.00 93.44 210 GLU A C 1
ATOM 1670 O O . GLU A 1 210 ? 15.478 5.222 -23.970 1.00 93.44 210 GLU A O 1
ATOM 1675 N N . ILE A 1 211 ? 13.885 4.235 -25.233 1.00 92.56 211 ILE A N 1
ATOM 1676 C CA . ILE A 1 211 ? 14.615 4.227 -26.498 1.00 92.56 211 ILE A CA 1
ATOM 1677 C C . ILE A 1 211 ? 14.081 5.386 -27.333 1.00 92.56 211 ILE A C 1
ATOM 1679 O O . ILE A 1 211 ? 12.931 5.386 -27.761 1.00 92.56 211 ILE A O 1
ATOM 1683 N N . ASP A 1 212 ? 14.918 6.406 -27.510 1.00 88.19 212 ASP A N 1
ATOM 1684 C CA . ASP A 1 212 ? 14.578 7.598 -28.292 1.00 88.19 212 ASP A CA 1
ATOM 1685 C C . ASP A 1 212 ? 14.545 7.303 -29.802 1.00 88.19 212 ASP A C 1
ATOM 1687 O O . ASP A 1 212 ? 15.160 6.346 -30.264 1.00 88.19 212 ASP A O 1
ATOM 1691 N N . LYS A 1 213 ? 13.996 8.218 -30.609 1.00 88.06 213 LYS A N 1
ATOM 1692 C CA . LYS A 1 213 ? 14.000 8.124 -32.087 1.00 88.06 213 LYS A CA 1
ATOM 1693 C C . LYS A 1 213 ? 15.394 8.099 -32.724 1.00 88.06 213 LYS A C 1
ATOM 1695 O O . LYS A 1 213 ? 15.579 7.698 -33.873 1.00 88.06 213 LYS A O 1
ATOM 1700 N N . ARG A 1 214 ? 16.392 8.581 -31.979 1.00 86.12 214 ARG A N 1
ATOM 1701 C CA . ARG A 1 214 ? 17.817 8.554 -32.352 1.00 86.12 214 ARG A CA 1
ATOM 1702 C C . ARG A 1 214 ? 18.517 7.278 -31.884 1.00 86.12 214 ARG A C 1
ATOM 1704 O O . ARG A 1 214 ? 19.738 7.300 -31.740 1.00 86.12 214 ARG A O 1
ATOM 1711 N N . ASP A 1 215 ? 17.748 6.238 -31.564 1.00 86.56 215 ASP A N 1
ATOM 1712 C CA . ASP A 1 215 ? 18.239 4.950 -31.076 1.00 86.56 215 ASP A CA 1
ATOM 1713 C C . ASP A 1 215 ? 19.117 5.116 -29.819 1.00 86.56 215 ASP A C 1
ATOM 1715 O O . ASP A 1 215 ? 20.093 4.410 -29.579 1.00 86.56 215 ASP A O 1
ATOM 1719 N N . PHE A 1 216 ? 18.780 6.121 -29.001 1.00 88.56 216 PHE A N 1
ATOM 1720 C CA . PHE A 1 216 ? 19.498 6.439 -27.773 1.00 88.56 216 PHE A CA 1
ATOM 1721 C C . PHE A 1 216 ? 18.803 5.797 -26.577 1.00 88.56 216 PHE A C 1
ATOM 1723 O O . PHE A 1 216 ? 17.682 6.176 -26.231 1.00 88.56 216 PHE A O 1
ATOM 1730 N N . LEU A 1 217 ? 19.514 4.883 -25.914 1.00 91.81 217 LEU A N 1
ATOM 1731 C CA . LEU A 1 217 ? 19.057 4.225 -24.697 1.00 91.81 217 LEU A CA 1
ATOM 1732 C C . LEU A 1 217 ? 19.246 5.136 -23.475 1.00 91.81 217 LEU A C 1
ATOM 1734 O O . LEU A 1 217 ? 20.354 5.315 -22.948 1.00 91.81 217 LEU A O 1
ATOM 1738 N N . GLY A 1 218 ? 18.138 5.721 -23.028 1.00 92.69 218 GLY A N 1
ATOM 1739 C CA . GLY A 1 218 ? 18.087 6.611 -21.880 1.00 92.69 218 GLY A CA 1
ATOM 1740 C C . GLY A 1 218 ? 17.442 5.979 -20.654 1.00 92.69 218 GLY A C 1
ATOM 1741 O O . GLY A 1 218 ? 16.581 5.112 -20.758 1.00 92.69 218 GLY A O 1
ATOM 1742 N N . VAL A 1 219 ? 17.834 6.479 -19.488 1.00 95.25 219 VAL A N 1
ATOM 1743 C CA . VAL A 1 219 ? 17.224 6.184 -18.194 1.00 95.25 219 VAL A CA 1
ATOM 1744 C C . VAL A 1 219 ? 16.882 7.486 -17.471 1.00 95.25 219 VAL A C 1
ATOM 1746 O O . VAL A 1 219 ? 17.664 8.445 -17.489 1.00 95.25 219 VAL A O 1
ATOM 1749 N N . ARG A 1 220 ? 15.715 7.539 -16.832 1.00 94.12 220 ARG A N 1
ATOM 1750 C CA . ARG A 1 220 ? 15.321 8.586 -15.884 1.00 94.12 220 ARG A CA 1
ATOM 1751 C C . ARG A 1 220 ? 15.080 7.937 -14.527 1.00 94.12 220 ARG A C 1
ATOM 1753 O O . ARG A 1 220 ? 14.291 7.008 -14.407 1.00 94.12 220 ARG A O 1
ATOM 1760 N N . VAL A 1 221 ? 15.759 8.456 -13.511 1.00 94.00 221 VAL A N 1
ATOM 1761 C CA . VAL A 1 221 ? 15.542 8.085 -12.108 1.00 94.00 221 VAL A CA 1
ATOM 1762 C C . VAL A 1 221 ? 14.708 9.192 -11.476 1.00 94.00 221 VAL A C 1
ATOM 1764 O O . VAL A 1 221 ? 15.081 10.359 -11.595 1.00 94.00 221 VAL A O 1
ATOM 1767 N N . ASP A 1 222 ? 13.583 8.852 -10.854 1.00 92.25 222 ASP A N 1
ATOM 1768 C CA . ASP A 1 222 ? 12.690 9.785 -10.152 1.00 92.25 222 ASP A CA 1
ATOM 1769 C C . ASP A 1 222 ? 12.273 11.006 -10.999 1.00 92.25 222 ASP A C 1
ATOM 1771 O O . ASP A 1 222 ? 12.320 12.159 -10.566 1.00 92.25 222 ASP A O 1
ATOM 1775 N N . ARG A 1 223 ? 11.954 10.767 -12.281 1.00 86.88 223 ARG A N 1
ATOM 1776 C CA . ARG A 1 223 ? 11.577 11.810 -13.260 1.00 86.88 223 ARG A CA 1
ATOM 1777 C C . ARG A 1 223 ? 12.620 12.933 -13.424 1.00 86.88 223 ARG A C 1
ATOM 1779 O O . ARG A 1 223 ? 12.299 14.033 -13.873 1.00 86.88 223 ARG A O 1
ATOM 1786 N N . LYS A 1 224 ? 13.886 12.678 -13.071 1.00 90.88 224 LYS A N 1
ATOM 1787 C CA . LYS A 1 224 ? 15.014 13.600 -13.291 1.00 90.88 224 LYS A CA 1
ATOM 1788 C C . LYS A 1 224 ? 15.476 13.579 -14.758 1.00 90.88 224 LYS A C 1
ATOM 1790 O O . LYS A 1 224 ? 14.890 12.932 -15.625 1.00 90.88 224 LYS A O 1
ATOM 1795 N N . ARG A 1 225 ? 16.568 14.306 -15.036 1.00 91.06 225 ARG A N 1
ATOM 1796 C CA . ARG A 1 225 ? 17.206 14.391 -16.362 1.00 91.06 225 ARG A CA 1
ATOM 1797 C C . ARG A 1 225 ? 17.504 13.003 -16.947 1.00 91.06 225 ARG A C 1
ATOM 1799 O O . ARG A 1 225 ? 17.951 12.115 -16.222 1.00 91.06 225 ARG A O 1
ATOM 1806 N N . LYS A 1 226 ? 17.322 12.862 -18.264 1.00 91.12 226 LYS A N 1
ATOM 1807 C CA . LYS A 1 226 ? 17.669 11.652 -19.026 1.00 91.12 226 LYS A CA 1
ATOM 1808 C C . LYS A 1 226 ? 19.182 11.438 -18.962 1.00 91.12 226 LYS A C 1
ATOM 1810 O O . LYS A 1 226 ? 19.956 12.330 -19.305 1.00 91.12 226 LYS A O 1
ATOM 1815 N N . GLN A 1 227 ? 19.595 10.272 -18.491 1.00 91.62 227 GLN A N 1
ATOM 1816 C CA . GLN A 1 227 ? 20.984 9.819 -18.467 1.00 91.62 227 GLN A CA 1
ATOM 1817 C C . GLN A 1 227 ? 21.127 8.619 -19.400 1.00 91.62 227 GLN A C 1
ATOM 1819 O O . GLN A 1 227 ? 20.131 8.024 -19.793 1.00 91.62 227 GLN A O 1
ATOM 1824 N N . SER A 1 228 ? 22.347 8.262 -19.793 1.00 92.19 228 SER A N 1
ATOM 1825 C CA . SER A 1 228 ? 22.555 7.033 -20.568 1.00 92.19 228 SER A CA 1
ATOM 1826 C C . SER A 1 228 ? 22.354 5.814 -19.669 1.00 92.19 228 SER A C 1
ATOM 1828 O O . SER A 1 228 ? 22.916 5.769 -18.572 1.00 92.19 228 SER A O 1
ATOM 1830 N N . ALA A 1 229 ? 21.610 4.812 -20.141 1.00 92.44 229 ALA A N 1
ATOM 1831 C CA . ALA A 1 229 ? 21.400 3.582 -19.376 1.00 92.44 229 ALA A CA 1
ATOM 1832 C C . ALA A 1 229 ? 22.713 2.834 -19.089 1.00 92.44 229 ALA A C 1
ATOM 1834 O O . ALA A 1 229 ? 22.853 2.238 -18.029 1.00 92.44 229 ALA A O 1
ATOM 1835 N N . ILE A 1 230 ? 23.722 2.951 -19.963 1.00 91.62 230 ILE A N 1
ATOM 1836 C CA . ILE A 1 230 ? 25.052 2.369 -19.728 1.00 91.62 230 ILE A CA 1
ATOM 1837 C C . ILE A 1 230 ? 25.671 2.934 -18.443 1.00 91.62 230 ILE A C 1
ATOM 1839 O O . ILE A 1 230 ? 26.229 2.183 -17.650 1.00 91.62 230 ILE A O 1
ATOM 1843 N N . VAL A 1 231 ? 25.547 4.248 -18.201 1.00 90.94 231 VAL A N 1
ATOM 1844 C CA . VAL A 1 231 ? 26.053 4.897 -16.973 1.00 90.94 231 VAL A CA 1
ATOM 1845 C C . VAL A 1 231 ? 25.366 4.343 -15.736 1.00 90.94 231 VAL A C 1
ATOM 1847 O O . VAL A 1 231 ? 26.029 4.128 -14.728 1.00 90.94 231 VAL A O 1
ATOM 1850 N N . PHE A 1 232 ? 24.067 4.083 -15.831 1.00 91.88 232 PHE A N 1
ATOM 1851 C CA . PHE A 1 232 ? 23.307 3.465 -14.756 1.00 91.88 232 PHE A CA 1
ATOM 1852 C C . PHE A 1 232 ? 23.748 2.018 -14.494 1.00 91.88 232 PHE A C 1
ATOM 1854 O O . PHE A 1 232 ? 24.008 1.682 -13.345 1.00 91.88 232 PHE A O 1
ATOM 1861 N N . LEU A 1 233 ? 23.956 1.202 -15.535 1.00 91.62 233 LEU A N 1
ATOM 1862 C CA . LEU A 1 233 ? 24.470 -0.169 -15.387 1.00 91.62 233 LEU A CA 1
ATOM 1863 C C . LEU A 1 233 ? 25.864 -0.204 -14.741 1.00 91.62 233 LEU A C 1
ATOM 1865 O O . LEU A 1 233 ? 26.109 -0.990 -13.831 1.00 91.62 233 LEU A O 1
ATOM 1869 N N . MET A 1 234 ? 26.763 0.701 -15.141 1.00 90.25 234 MET A N 1
ATOM 1870 C CA . MET A 1 234 ? 28.072 0.824 -14.484 1.00 90.25 234 MET A CA 1
ATOM 1871 C C . MET A 1 234 ? 27.958 1.334 -13.042 1.00 90.25 234 MET A C 1
ATOM 1873 O O . MET A 1 234 ? 28.770 0.956 -12.207 1.00 90.25 234 MET A O 1
ATOM 1877 N N . ALA A 1 235 ? 26.980 2.192 -12.736 1.00 92.31 235 ALA A N 1
ATOM 1878 C CA . ALA A 1 235 ? 26.750 2.672 -11.374 1.00 92.31 235 ALA A CA 1
ATOM 1879 C C . ALA A 1 235 ? 26.211 1.570 -10.446 1.00 92.31 235 ALA A C 1
ATOM 1881 O O . ALA A 1 235 ? 26.498 1.605 -9.254 1.00 92.31 235 ALA A O 1
ATOM 1882 N N . ILE A 1 236 ? 25.486 0.585 -10.990 1.00 91.56 236 ILE A N 1
ATOM 1883 C CA . ILE A 1 236 ? 25.065 -0.628 -10.265 1.00 91.56 236 ILE A CA 1
ATOM 1884 C C . ILE A 1 236 ? 26.257 -1.557 -9.974 1.00 91.56 236 ILE A C 1
ATOM 1886 O O . ILE A 1 236 ? 26.192 -2.361 -9.050 1.00 91.56 236 ILE A O 1
ATOM 1890 N N . GLY A 1 237 ? 27.364 -1.413 -10.708 1.00 91.81 237 GLY A N 1
ATOM 1891 C CA . GLY A 1 237 ? 28.600 -2.168 -10.491 1.00 91.81 237 GLY A CA 1
ATOM 1892 C C . GLY A 1 237 ? 28.980 -3.116 -11.628 1.00 91.81 237 GLY A C 1
ATOM 1893 O O . GLY A 1 237 ? 29.986 -3.805 -11.502 1.00 91.81 237 GLY A O 1
ATOM 1894 N N . MET A 1 238 ? 28.238 -3.138 -12.742 1.00 91.88 238 MET A N 1
ATOM 1895 C CA . MET A 1 238 ? 28.589 -3.981 -13.890 1.00 91.88 238 MET A CA 1
ATOM 1896 C C . MET A 1 238 ? 29.817 -3.447 -14.633 1.00 91.88 238 MET A C 1
ATOM 1898 O O . MET A 1 238 ? 29.911 -2.253 -14.957 1.00 91.88 238 MET A O 1
ATOM 1902 N N . THR A 1 239 ? 30.745 -4.343 -14.970 1.00 91.69 239 THR A N 1
ATOM 1903 C CA . THR A 1 239 ? 31.905 -3.990 -15.795 1.00 91.69 239 THR A CA 1
ATOM 1904 C C . THR A 1 239 ? 31.519 -3.861 -17.270 1.00 91.69 239 THR A C 1
ATOM 1906 O O . THR A 1 239 ? 30.508 -4.380 -17.739 1.00 91.69 239 THR A O 1
ATOM 1909 N N . ARG A 1 240 ? 32.326 -3.145 -18.064 1.00 88.06 240 ARG A N 1
ATOM 1910 C CA . ARG A 1 240 ? 32.038 -2.981 -19.503 1.00 88.06 240 ARG A CA 1
ATOM 1911 C C . ARG A 1 240 ? 32.067 -4.307 -20.266 1.00 88.06 240 ARG A C 1
ATOM 1913 O O . ARG A 1 240 ? 31.318 -4.446 -21.228 1.00 88.06 240 ARG A O 1
ATOM 1920 N N . SER A 1 241 ? 32.935 -5.232 -19.860 1.00 90.12 241 SER A N 1
ATOM 1921 C CA . SER A 1 241 ? 32.988 -6.596 -20.392 1.00 90.12 241 SER A CA 1
ATOM 1922 C C . SER A 1 241 ? 31.696 -7.339 -20.091 1.00 90.12 241 SER A C 1
ATOM 1924 O O . SER A 1 241 ? 31.068 -7.812 -21.025 1.00 90.12 241 SER A O 1
ATOM 1926 N N . GLU A 1 242 ? 31.225 -7.318 -18.842 1.00 91.19 242 GLU A N 1
ATOM 1927 C CA . GLU A 1 242 ? 29.960 -7.958 -18.452 1.00 91.19 242 GLU A CA 1
ATOM 1928 C C . GLU A 1 242 ? 28.754 -7.375 -19.190 1.00 91.19 242 GLU A C 1
ATOM 1930 O O . GLU A 1 242 ? 27.884 -8.123 -19.628 1.00 91.19 242 GLU A O 1
ATOM 1935 N N . ILE A 1 243 ? 28.701 -6.050 -19.376 1.00 90.94 243 ILE A N 1
ATOM 1936 C CA . ILE A 1 243 ? 27.629 -5.401 -20.147 1.00 90.94 243 ILE A CA 1
ATOM 1937 C C . ILE A 1 243 ? 27.684 -5.860 -21.606 1.00 90.94 243 ILE A C 1
ATOM 1939 O O . ILE A 1 243 ? 26.664 -6.243 -22.172 1.00 90.94 243 ILE A O 1
ATOM 1943 N N . ARG A 1 244 ? 28.871 -5.851 -22.223 1.00 90.06 244 ARG A N 1
ATOM 1944 C CA . ARG A 1 244 ? 29.039 -6.359 -23.589 1.00 90.06 244 ARG A CA 1
ATOM 1945 C C . ARG A 1 244 ? 28.641 -7.829 -23.674 1.00 90.06 244 ARG A C 1
ATOM 1947 O O . ARG A 1 244 ? 28.037 -8.213 -24.666 1.00 90.06 244 ARG A O 1
ATOM 1954 N N . ASP A 1 245 ? 28.961 -8.616 -22.651 1.00 92.69 245 ASP A N 1
ATOM 1955 C CA . ASP A 1 245 ? 28.694 -10.044 -22.642 1.00 92.69 245 ASP A CA 1
ATOM 1956 C C . ASP A 1 245 ? 27.219 -10.391 -22.422 1.00 92.69 245 ASP A C 1
ATOM 1958 O O . ASP A 1 245 ? 26.717 -11.327 -23.037 1.00 92.69 245 ASP A O 1
ATOM 1962 N N . SER A 1 246 ? 26.520 -9.607 -21.603 1.00 91.12 246 SER A N 1
ATOM 1963 C CA . SER A 1 246 ? 25.098 -9.799 -21.296 1.00 91.12 246 SER A CA 1
ATOM 1964 C C . SER A 1 246 ? 24.182 -9.314 -22.422 1.00 91.12 246 SER A C 1
ATOM 1966 O O . SER A 1 246 ? 23.080 -9.825 -22.584 1.00 91.12 246 SER A O 1
ATOM 1968 N N . PHE A 1 247 ? 24.627 -8.325 -23.205 1.00 91.56 247 PHE A N 1
ATOM 1969 C CA . PHE A 1 247 ? 23.825 -7.687 -24.254 1.00 91.56 247 PHE A CA 1
ATOM 1970 C C . PHE A 1 247 ? 24.396 -7.899 -25.670 1.00 91.56 247 PHE A C 1
ATOM 1972 O O . PHE A 1 247 ? 24.194 -7.051 -26.539 1.00 91.56 247 PHE A O 1
ATOM 1979 N N . LYS A 1 248 ? 25.098 -9.019 -25.922 1.00 88.69 248 LYS A N 1
ATOM 1980 C CA . LYS A 1 248 ? 25.748 -9.324 -27.221 1.00 88.69 248 LYS A CA 1
ATOM 1981 C C . LYS A 1 248 ? 24.796 -9.258 -28.411 1.00 88.69 248 LYS A C 1
ATOM 1983 O O . LYS A 1 248 ? 25.183 -8.770 -29.468 1.00 88.69 248 LYS A O 1
ATOM 1988 N N . ASP A 1 249 ? 23.563 -9.712 -28.218 1.00 90.81 249 ASP A N 1
ATOM 1989 C CA . ASP A 1 249 ? 22.568 -9.818 -29.288 1.00 90.81 249 ASP A CA 1
ATOM 1990 C C . ASP A 1 249 ? 21.854 -8.486 -29.579 1.00 90.81 249 ASP A C 1
ATOM 1992 O O . ASP A 1 249 ? 21.081 -8.382 -30.530 1.00 90.81 249 ASP A O 1
ATOM 1996 N N . TYR A 1 250 ? 22.115 -7.444 -28.779 1.00 89.50 250 TYR A N 1
ATOM 1997 C CA . TYR A 1 250 ? 21.432 -6.156 -28.872 1.00 89.50 250 TYR A CA 1
ATOM 1998 C C . TYR A 1 250 ? 22.381 -5.060 -29.389 1.00 89.50 250 TYR A C 1
ATOM 2000 O O . TYR A 1 250 ? 23.064 -4.408 -28.589 1.00 89.50 250 TYR A O 1
ATOM 2008 N N . PRO A 1 251 ? 22.396 -4.777 -30.709 1.00 87.25 251 PRO A N 1
ATOM 2009 C CA . PRO A 1 251 ? 23.333 -3.820 -31.309 1.00 87.25 251 PRO A CA 1
ATOM 2010 C C . PRO A 1 251 ? 23.189 -2.406 -30.730 1.00 87.25 251 PRO A C 1
ATOM 2012 O O . PRO A 1 251 ? 24.184 -1.730 -30.496 1.00 87.25 251 PRO A O 1
ATOM 2015 N N . LEU A 1 252 ? 21.968 -2.003 -30.362 1.00 86.88 252 LEU A N 1
ATOM 2016 C CA . LEU A 1 252 ? 21.683 -0.717 -29.712 1.00 86.88 252 LEU A CA 1
ATOM 2017 C C . LEU A 1 252 ? 22.497 -0.490 -28.429 1.00 86.88 252 LEU A C 1
ATOM 2019 O O . LEU A 1 252 ? 22.925 0.628 -28.132 1.00 86.88 252 LEU A O 1
ATOM 2023 N N . VAL A 1 253 ? 22.698 -1.549 -27.643 1.00 87.38 253 VAL A N 1
ATOM 2024 C CA . VAL A 1 253 ? 23.440 -1.474 -26.379 1.00 87.38 253 VAL A CA 1
ATOM 2025 C C . VAL A 1 253 ? 24.941 -1.396 -26.654 1.00 87.38 253 VAL A C 1
ATOM 2027 O O . VAL A 1 253 ? 25.644 -0.627 -25.993 1.00 87.38 253 VAL A O 1
ATOM 2030 N N . LEU A 1 254 ? 25.423 -2.136 -27.656 1.00 88.12 254 LEU A N 1
ATOM 2031 C CA . LEU A 1 254 ? 26.819 -2.106 -28.095 1.00 88.12 254 LEU A CA 1
ATOM 2032 C C . LEU A 1 254 ? 27.198 -0.725 -28.649 1.00 88.12 254 LEU A C 1
ATOM 2034 O O . LEU A 1 254 ? 28.190 -0.144 -28.205 1.00 88.12 254 LEU A O 1
ATOM 2038 N N . ASP A 1 255 ? 26.354 -0.140 -29.496 1.00 87.44 255 ASP A N 1
ATOM 2039 C CA . ASP A 1 255 ? 26.542 1.208 -30.040 1.00 87.44 255 ASP A CA 1
ATOM 2040 C C . ASP A 1 255 ? 26.569 2.264 -28.927 1.00 87.44 255 ASP A C 1
ATOM 2042 O O . ASP A 1 255 ? 27.418 3.163 -28.907 1.00 87.44 255 ASP A O 1
ATOM 2046 N N . ALA A 1 256 ? 25.669 2.150 -27.943 1.00 86.38 256 ALA A N 1
ATOM 2047 C CA . ALA A 1 256 ? 25.643 3.038 -26.783 1.00 86.38 256 ALA A CA 1
ATOM 2048 C C . ALA A 1 256 ? 26.909 2.908 -25.913 1.00 86.38 256 ALA A C 1
ATOM 2050 O O . ALA A 1 256 ? 27.391 3.909 -25.366 1.00 86.38 256 ALA A O 1
ATOM 2051 N N . LEU A 1 257 ? 27.463 1.696 -25.794 1.00 87.06 257 LEU A N 1
ATOM 2052 C CA . LEU A 1 257 ? 28.708 1.423 -25.076 1.00 87.06 257 LEU A CA 1
ATOM 2053 C C . LEU A 1 257 ? 29.916 2.046 -25.796 1.00 87.06 257 LEU A C 1
ATOM 2055 O O . LEU A 1 257 ? 30.773 2.658 -25.149 1.00 87.06 257 LEU A O 1
ATOM 2059 N N . GLU A 1 258 ? 29.968 1.944 -27.124 1.00 84.81 258 GLU A N 1
ATOM 2060 C CA . GLU A 1 258 ? 31.051 2.476 -27.957 1.00 84.81 258 GLU A CA 1
ATOM 2061 C C . GLU A 1 258 ? 31.027 3.999 -28.059 1.00 84.81 258 GLU A C 1
ATOM 2063 O O . GLU A 1 258 ? 32.062 4.649 -27.881 1.00 84.81 258 GLU A O 1
ATOM 2068 N N . LYS A 1 259 ? 29.840 4.591 -28.229 1.00 79.69 259 LYS A N 1
ATOM 2069 C CA . LYS A 1 259 ? 29.643 6.047 -28.308 1.00 79.69 259 LYS A CA 1
ATOM 2070 C C . LYS A 1 259 ? 30.149 6.788 -27.070 1.00 79.69 259 LYS A C 1
ATOM 2072 O O . LYS A 1 259 ? 30.492 7.963 -27.150 1.00 79.69 259 LYS A O 1
ATOM 2077 N N . ARG A 1 260 ? 30.252 6.111 -25.923 1.00 65.25 260 ARG A N 1
ATOM 2078 C CA . ARG A 1 260 ? 30.810 6.684 -24.692 1.00 65.25 260 ARG A CA 1
ATOM 2079 C C . ARG A 1 260 ? 32.342 6.728 -24.670 1.00 65.25 260 ARG A C 1
ATOM 2081 O O . ARG A 1 260 ? 32.901 7.501 -23.893 1.00 65.25 260 ARG A O 1
ATOM 2088 N N . ARG A 1 261 ? 33.036 5.942 -25.503 1.00 58.72 261 ARG A N 1
ATOM 2089 C CA . ARG A 1 261 ? 34.511 5.920 -25.577 1.00 58.72 261 ARG A CA 1
ATOM 2090 C C . ARG A 1 261 ? 35.095 7.272 -26.014 1.00 58.72 261 ARG A C 1
ATOM 2092 O O . ARG A 1 261 ? 36.235 7.562 -25.673 1.00 58.72 261 ARG A O 1
ATOM 2099 N N . SER A 1 262 ? 34.314 8.102 -26.712 1.00 46.72 262 SER A N 1
ATOM 2100 C CA . SER A 1 262 ? 34.711 9.439 -27.177 1.00 46.72 262 SER A CA 1
ATOM 2101 C C . SER A 1 262 ? 34.415 10.568 -26.178 1.00 46.72 262 SER A C 1
ATOM 2103 O O . SER A 1 262 ? 35.048 11.620 -26.233 1.00 46.72 262 SER A O 1
ATOM 2105 N N . THR A 1 263 ? 33.500 10.369 -25.223 1.00 45.25 263 THR A N 1
ATOM 2106 C CA . THR A 1 263 ? 33.135 11.366 -24.201 1.00 45.25 263 THR A CA 1
ATOM 2107 C C . THR A 1 263 ? 33.897 11.140 -22.895 1.00 45.25 263 THR A C 1
ATOM 2109 O O . THR A 1 263 ? 33.305 10.940 -21.835 1.00 45.25 263 THR A O 1
ATOM 2112 N N . THR A 1 264 ? 35.227 11.163 -22.943 1.00 33.59 264 THR A N 1
ATOM 2113 C CA . THR A 1 264 ? 36.088 11.147 -21.748 1.00 33.59 264 THR A CA 1
ATOM 2114 C C . THR A 1 264 ? 36.288 12.579 -21.243 1.00 33.59 264 THR A C 1
ATOM 2116 O O . THR A 1 264 ? 37.391 13.110 -21.232 1.00 33.59 264 THR A O 1
ATOM 2119 N N . LYS A 1 265 ? 35.202 13.249 -20.846 1.00 35.81 265 LYS A N 1
ATOM 2120 C CA . LYS A 1 265 ? 35.277 14.413 -19.953 1.00 35.81 265 LYS A CA 1
ATOM 2121 C C . LYS A 1 265 ? 34.593 14.022 -18.651 1.00 35.81 265 LYS A C 1
ATOM 2123 O O . LYS A 1 265 ? 33.411 13.702 -18.652 1.00 35.81 265 LYS A O 1
ATOM 2128 N N . THR A 1 266 ? 35.415 13.960 -17.606 1.00 34.84 266 THR A N 1
ATOM 2129 C CA . THR A 1 266 ? 35.138 13.907 -16.165 1.00 34.84 266 THR A CA 1
ATOM 2130 C C . THR A 1 266 ? 33.716 13.507 -15.772 1.00 34.84 266 THR A C 1
ATOM 2132 O O . THR A 1 266 ? 32.770 14.266 -15.968 1.00 34.84 266 THR A O 1
ATOM 2135 N N . MET A 1 267 ? 33.586 12.336 -15.138 1.00 31.53 267 MET A N 1
ATOM 2136 C CA . MET A 1 267 ? 32.375 11.937 -14.415 1.00 31.53 267 MET A CA 1
ATOM 2137 C C . MET A 1 267 ? 31.903 13.102 -13.527 1.00 31.53 267 MET A C 1
ATOM 2139 O O . MET A 1 267 ? 32.634 13.477 -12.609 1.00 31.53 267 MET A O 1
ATOM 2143 N N . PRO A 1 268 ? 30.711 13.688 -13.739 1.00 32.88 268 PRO A N 1
ATOM 2144 C CA . PRO A 1 268 ? 30.155 14.574 -12.736 1.00 32.88 268 PRO A CA 1
ATOM 2145 C C . PRO A 1 268 ? 29.831 13.714 -11.512 1.00 32.88 268 PRO A C 1
ATOM 2147 O O . PRO A 1 268 ? 28.993 12.812 -11.579 1.00 32.88 268 PRO A O 1
ATOM 2150 N N . SER A 1 269 ? 30.485 14.020 -10.392 1.00 33.62 269 SER A N 1
ATOM 2151 C CA . SER A 1 269 ? 30.353 13.380 -9.072 1.00 33.62 269 SER A CA 1
ATOM 2152 C C . SER A 1 269 ? 28.909 13.219 -8.567 1.00 33.62 269 SER A C 1
ATOM 2154 O O . SER A 1 269 ? 28.670 12.469 -7.626 1.00 33.62 269 SER A O 1
ATOM 2156 N N . SER A 1 270 ? 27.937 13.856 -9.228 1.00 39.06 270 SER A N 1
ATOM 2157 C CA . SER A 1 270 ? 26.501 13.806 -8.933 1.00 39.06 270 SER A CA 1
ATOM 2158 C C . SER A 1 270 ? 25.818 12.437 -9.086 1.00 39.06 270 SER A C 1
ATOM 2160 O O . SER A 1 270 ? 24.682 12.306 -8.646 1.00 39.06 270 SER A O 1
ATOM 2162 N N . ILE A 1 271 ? 26.458 11.440 -9.715 1.00 41.50 271 ILE A N 1
ATOM 2163 C CA . ILE A 1 271 ? 25.925 10.061 -9.783 1.00 41.50 271 ILE A CA 1
ATOM 2164 C C . ILE A 1 271 ? 26.569 9.177 -8.704 1.00 41.50 271 ILE A C 1
ATOM 2166 O O . ILE A 1 271 ? 25.887 8.354 -8.107 1.00 41.50 271 ILE A O 1
ATOM 2170 N N . CYS A 1 272 ? 27.846 9.401 -8.370 1.00 29.95 272 CYS A N 1
ATOM 2171 C CA . CYS A 1 272 ? 28.554 8.632 -7.338 1.00 29.95 272 CYS A CA 1
ATOM 2172 C C . CYS A 1 272 ? 28.093 8.931 -5.903 1.00 29.95 272 CYS A C 1
ATOM 2174 O O . CYS A 1 272 ? 28.413 8.164 -5.002 1.00 29.95 272 CYS A O 1
ATOM 2176 N N . THR A 1 273 ? 27.340 10.010 -5.661 1.00 30.64 273 THR A N 1
ATOM 2177 C CA . THR A 1 273 ? 26.757 10.280 -4.332 1.00 30.64 273 THR A CA 1
ATOM 2178 C C . THR A 1 273 ? 25.431 9.561 -4.086 1.00 30.64 273 THR A C 1
ATOM 2180 O O . THR A 1 273 ? 24.950 9.566 -2.957 1.00 30.64 273 THR A O 1
ATOM 2183 N N . ALA A 1 274 ? 24.857 8.897 -5.093 1.00 35.16 274 ALA A N 1
ATOM 2184 C CA . ALA A 1 274 ? 23.778 7.945 -4.878 1.00 35.16 274 ALA A CA 1
ATOM 2185 C C . ALA A 1 274 ? 24.386 6.574 -4.548 1.00 35.16 274 ALA A C 1
ATOM 2187 O O . ALA A 1 274 ? 24.256 5.619 -5.309 1.00 35.16 274 ALA A O 1
ATOM 2188 N N . ARG A 1 275 ? 25.041 6.456 -3.380 1.00 28.00 275 ARG A N 1
ATOM 2189 C CA . ARG A 1 275 ? 24.943 5.176 -2.667 1.00 28.00 275 ARG A CA 1
ATOM 2190 C C . ARG A 1 275 ? 23.444 4.900 -2.581 1.00 28.00 275 ARG A C 1
ATOM 2192 O O . ARG A 1 275 ? 22.697 5.794 -2.180 1.00 28.00 275 ARG A O 1
ATOM 2199 N N . PHE A 1 276 ? 23.016 3.700 -2.956 1.00 35.19 276 PHE A N 1
ATOM 2200 C CA . PHE A 1 276 ? 21.783 3.109 -2.442 1.00 35.19 276 PHE A CA 1
ATOM 2201 C C . PHE A 1 276 ? 21.939 3.023 -0.913 1.00 35.19 276 PHE A C 1
ATOM 2203 O O . PHE A 1 276 ? 22.255 1.985 -0.348 1.00 35.19 276 PHE A O 1
ATOM 2210 N N . ALA A 1 277 ? 21.871 4.171 -0.245 1.00 29.36 277 ALA A N 1
ATOM 2211 C CA . ALA A 1 277 ? 21.739 4.264 1.184 1.00 29.36 277 ALA A CA 1
ATOM 2212 C C . ALA A 1 277 ? 20.295 3.873 1.463 1.00 29.36 277 ALA A C 1
ATOM 2214 O O . ALA A 1 277 ? 19.372 4.424 0.855 1.00 29.36 277 ALA A O 1
ATOM 2215 N N . GLN A 1 278 ? 20.131 2.897 2.350 1.00 27.94 278 GLN A N 1
ATOM 2216 C CA . GLN A 1 278 ? 18.862 2.572 2.985 1.00 27.94 278 GLN A CA 1
ATOM 2217 C C . GLN A 1 278 ? 18.103 3.866 3.339 1.00 27.94 278 GLN A C 1
ATOM 2219 O O . GLN A 1 278 ? 18.742 4.883 3.652 1.00 27.94 278 GLN A O 1
ATOM 2224 N N . PRO A 1 279 ? 16.761 3.872 3.271 1.00 30.70 279 PRO A N 1
ATOM 2225 C CA . PRO A 1 279 ? 15.983 5.052 3.606 1.00 30.70 279 PRO A CA 1
ATOM 2226 C C . PRO A 1 279 ? 16.210 5.392 5.083 1.00 30.70 279 PRO A C 1
ATOM 2228 O O . PRO A 1 279 ? 15.615 4.806 5.975 1.00 30.70 279 PRO A O 1
ATOM 2231 N N . THR A 1 280 ? 17.093 6.351 5.347 1.00 33.34 280 THR A N 1
ATOM 2232 C CA . THR A 1 280 ? 17.222 6.959 6.670 1.00 33.34 280 THR A CA 1
ATOM 2233 C C . THR A 1 280 ? 16.056 7.929 6.868 1.00 33.34 280 THR A C 1
ATOM 2235 O O . THR A 1 280 ? 15.744 8.715 5.961 1.00 33.34 280 THR A O 1
ATOM 2238 N N . PRO A 1 281 ? 15.388 7.913 8.032 1.00 34.16 281 PRO A N 1
ATOM 2239 C CA . PRO A 1 281 ? 14.293 8.826 8.304 1.00 34.16 281 PRO A CA 1
ATOM 2240 C C . PRO A 1 281 ? 14.851 10.246 8.432 1.00 34.16 281 PRO A C 1
ATOM 2242 O O . PRO A 1 281 ? 15.720 10.535 9.256 1.00 34.16 281 PRO A O 1
ATOM 2245 N N . ARG A 1 282 ? 14.357 11.174 7.604 1.00 28.61 282 ARG A N 1
ATOM 2246 C CA . ARG A 1 282 ? 14.658 12.602 7.766 1.00 28.61 282 ARG A CA 1
ATOM 2247 C C . ARG A 1 282 ? 13.977 13.114 9.035 1.00 28.61 282 ARG A C 1
ATOM 2249 O O . ARG A 1 282 ? 12.818 13.523 8.987 1.00 28.61 282 ARG A O 1
ATOM 2256 N N . LEU A 1 283 ? 14.714 13.162 10.145 1.00 32.47 283 LEU A N 1
ATOM 2257 C CA . LEU A 1 283 ? 14.339 13.986 11.292 1.00 32.47 283 LEU A CA 1
ATOM 2258 C C . LEU A 1 283 ? 14.211 15.452 10.849 1.00 32.47 283 LEU A C 1
ATOM 2260 O O . LEU A 1 283 ? 15.102 16.022 10.210 1.00 32.47 283 LEU A O 1
ATOM 2264 N N . ARG A 1 284 ? 13.086 16.077 11.210 1.00 31.34 284 ARG A N 1
ATOM 2265 C CA . ARG A 1 284 ? 12.912 17.530 11.130 1.00 31.34 284 ARG A CA 1
ATOM 2266 C C . ARG A 1 284 ? 13.958 18.203 12.025 1.00 31.34 284 ARG A C 1
ATOM 2268 O O . ARG A 1 284 ? 14.184 17.775 13.152 1.00 31.34 284 ARG A O 1
ATOM 2275 N N . LYS A 1 285 ? 14.588 19.268 11.518 1.00 25.03 285 LYS A N 1
ATOM 2276 C CA . LYS A 1 285 ? 15.539 20.093 12.280 1.00 25.03 285 LYS A CA 1
ATOM 2277 C C . LYS A 1 285 ? 14.867 20.643 13.551 1.00 25.03 285 LYS A C 1
ATOM 2279 O O . LYS A 1 285 ? 13.743 21.136 13.438 1.00 25.03 285 LYS A O 1
ATOM 2284 N N . PRO A 1 286 ? 15.535 20.630 14.718 1.00 26.22 286 PRO A N 1
ATOM 2285 C CA . PRO A 1 286 ? 15.021 21.298 15.904 1.00 26.22 286 PRO A CA 1
ATOM 2286 C C . PRO A 1 286 ? 15.026 22.817 15.700 1.00 26.22 286 PRO A C 1
ATOM 2288 O O . PRO A 1 286 ? 15.985 23.395 15.178 1.00 26.22 286 PRO A O 1
ATOM 2291 N N . ALA A 1 287 ? 13.929 23.451 16.112 1.00 29.14 287 ALA A N 1
ATOM 2292 C CA . ALA A 1 287 ? 13.845 24.891 16.274 1.00 29.14 287 ALA A CA 1
ATOM 2293 C C . ALA A 1 287 ? 14.888 25.367 17.300 1.00 29.14 287 ALA A C 1
ATOM 2295 O O . ALA A 1 287 ? 15.271 24.642 18.218 1.00 29.14 287 ALA A O 1
ATOM 2296 N N . ALA A 1 288 ? 15.371 26.585 17.082 1.00 30.44 288 ALA A N 1
ATOM 2297 C CA . ALA A 1 288 ? 16.464 27.206 17.802 1.00 30.44 288 ALA A CA 1
ATOM 2298 C C . ALA A 1 288 ? 16.311 27.162 19.333 1.00 30.44 288 ALA A C 1
ATOM 2300 O O . ALA A 1 288 ? 15.242 27.386 19.897 1.00 30.44 288 ALA A O 1
ATOM 2301 N N . ARG A 1 289 ? 17.452 26.932 19.986 1.00 25.00 289 ARG A N 1
ATOM 2302 C CA . ARG A 1 289 ? 17.705 27.121 21.416 1.00 25.00 289 ARG A CA 1
ATOM 2303 C C . ARG A 1 289 ? 17.384 28.574 21.792 1.00 25.00 289 ARG A C 1
ATOM 2305 O O . ARG A 1 289 ? 18.095 29.479 21.364 1.00 25.00 289 ARG A O 1
ATOM 2312 N N . CYS A 1 290 ? 16.354 28.799 22.605 1.00 25.25 290 CYS A N 1
ATOM 2313 C CA . CYS A 1 290 ? 16.162 30.069 23.304 1.00 25.25 290 CYS A CA 1
ATOM 2314 C C . CYS A 1 290 ? 16.928 30.015 24.629 1.00 25.25 290 CYS A C 1
ATOM 2316 O O . CYS A 1 290 ? 16.515 29.356 25.579 1.00 25.25 290 CYS A O 1
ATOM 2318 N N . SER A 1 291 ? 18.066 30.700 24.675 1.00 25.72 291 SER A N 1
ATOM 2319 C CA . SER A 1 291 ? 18.709 31.114 25.919 1.00 25.72 291 SER A CA 1
ATOM 2320 C C . SER A 1 291 ? 17.885 32.228 26.561 1.00 25.72 291 SER A C 1
ATOM 2322 O O . SER A 1 291 ? 17.543 33.205 25.896 1.00 25.72 291 SER A O 1
ATOM 2324 N N . ILE A 1 292 ? 17.593 32.079 27.849 1.00 29.64 292 ILE A N 1
ATOM 2325 C CA . ILE A 1 292 ? 16.998 33.112 28.700 1.00 29.64 292 ILE A CA 1
ATOM 2326 C C . ILE A 1 292 ? 17.971 34.300 28.782 1.00 29.64 292 ILE A C 1
ATOM 2328 O O . ILE A 1 292 ? 19.164 34.092 29.011 1.00 29.64 292 ILE A O 1
ATOM 2332 N N . PRO A 1 293 ? 17.466 35.538 28.663 1.00 26.02 293 PRO A N 1
ATOM 2333 C CA . PRO A 1 293 ? 17.812 36.522 29.673 1.00 26.02 293 PRO A CA 1
ATOM 2334 C C . PRO A 1 293 ? 16.591 37.268 30.219 1.00 26.02 293 PRO A C 1
ATOM 2336 O O . PRO A 1 293 ? 15.502 37.317 29.653 1.00 26.02 293 PRO A O 1
ATOM 2339 N N . SER A 1 294 ? 16.838 37.807 31.399 1.00 25.86 294 SER A N 1
ATOM 2340 C CA . SER A 1 294 ? 15.971 38.491 32.336 1.00 25.86 294 SER A CA 1
ATO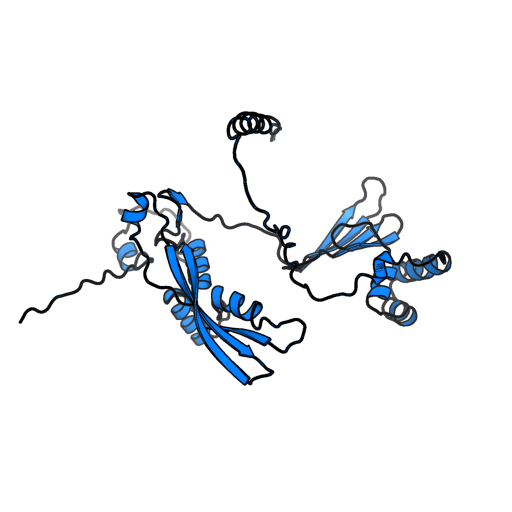M 2341 C C . SER A 1 294 ? 15.360 39.812 31.843 1.00 25.86 294 SER A C 1
ATOM 2343 O O . SER A 1 294 ? 15.996 40.589 31.138 1.00 25.86 294 SER A O 1
ATOM 2345 N N . THR A 1 295 ? 14.193 40.111 32.428 1.00 27.44 295 THR A N 1
ATOM 2346 C CA . THR A 1 295 ? 13.652 41.435 32.812 1.00 27.44 295 THR A CA 1
ATOM 2347 C C . THR A 1 295 ? 13.171 42.446 31.758 1.00 27.44 295 THR A C 1
ATOM 2349 O O . THR A 1 295 ? 13.912 42.897 30.896 1.00 27.44 295 THR A O 1
ATOM 2352 N N . SER A 1 296 ? 11.961 42.952 32.054 1.00 26.44 296 SER A N 1
ATOM 2353 C CA . SER A 1 296 ? 11.416 44.298 31.797 1.00 26.44 296 SER A CA 1
ATOM 2354 C C . SER A 1 296 ? 10.448 44.498 30.615 1.00 26.44 296 SER A C 1
ATOM 2356 O O . SER A 1 296 ? 10.830 44.692 29.472 1.00 26.44 296 SER A O 1
ATOM 2358 N N . THR A 1 297 ? 9.161 44.513 30.982 1.00 31.73 297 THR A N 1
ATOM 2359 C CA . THR A 1 297 ? 8.120 45.525 30.697 1.00 31.73 297 THR A CA 1
ATOM 2360 C C . THR A 1 297 ? 7.989 46.199 29.316 1.00 31.73 297 THR A C 1
ATOM 2362 O O . THR A 1 297 ? 8.858 46.938 28.877 1.00 31.73 297 THR A O 1
ATOM 2365 N N . ARG A 1 298 ? 6.736 46.145 28.819 1.00 29.77 298 ARG A N 1
ATOM 2366 C CA . ARG A 1 298 ? 6.052 47.011 27.825 1.00 29.77 298 ARG A CA 1
ATOM 2367 C C . ARG A 1 298 ? 6.285 46.699 26.340 1.00 29.77 298 ARG A C 1
ATOM 2369 O O . ARG A 1 298 ? 7.244 47.156 25.743 1.00 29.77 298 ARG A O 1
ATOM 2376 N N . SER A 1 299 ? 5.295 46.058 25.711 1.00 28.03 299 SER A N 1
ATOM 2377 C CA . SER A 1 299 ? 4.427 46.679 24.687 1.00 28.03 299 SER A CA 1
ATOM 2378 C C . SER A 1 299 ? 3.692 45.583 23.901 1.00 28.03 299 SER A C 1
ATOM 2380 O O . SER A 1 299 ? 4.234 44.972 22.985 1.00 28.03 299 SER A O 1
ATOM 2382 N N . ALA A 1 300 ? 2.450 45.304 24.292 1.00 32.75 300 ALA A N 1
ATOM 2383 C CA . ALA A 1 300 ? 1.558 44.352 23.640 1.00 32.75 300 ALA A CA 1
ATOM 2384 C C . ALA A 1 300 ? 0.389 45.126 23.022 1.00 32.75 300 ALA A C 1
ATOM 2386 O O . ALA A 1 300 ? -0.649 45.252 23.655 1.00 32.75 300 ALA A O 1
ATOM 2387 N N . MET A 1 301 ? 0.573 45.710 21.831 1.00 32.59 301 MET A N 1
ATOM 2388 C CA . MET A 1 301 ? -0.531 46.261 21.021 1.00 32.59 301 MET A CA 1
ATOM 2389 C C . MET A 1 301 ? -0.049 46.713 19.630 1.00 32.59 301 MET A C 1
ATOM 2391 O O . MET A 1 301 ? -0.081 47.893 19.298 1.00 32.59 301 MET A O 1
ATOM 2395 N N . THR A 1 302 ? 0.459 45.802 18.791 1.00 33.81 302 THR A N 1
ATOM 2396 C CA . THR A 1 302 ? 0.650 46.131 17.351 1.00 33.81 302 THR A CA 1
ATOM 2397 C C . THR A 1 302 ? 0.695 44.934 16.394 1.00 33.81 302 THR A C 1
ATOM 2399 O O . THR A 1 302 ? 0.708 45.128 15.186 1.00 33.81 302 THR A O 1
ATOM 2402 N N . TRP A 1 303 ? 0.660 43.687 16.877 1.00 28.00 303 TRP A N 1
ATOM 2403 C CA . TRP A 1 303 ? 0.878 42.509 16.019 1.00 28.00 303 TRP A CA 1
ATOM 2404 C C . TRP A 1 303 ? -0.377 41.714 15.622 1.00 28.00 303 TRP A C 1
ATOM 2406 O O . TRP A 1 303 ? -0.270 40.790 14.822 1.00 28.00 303 TRP A O 1
ATOM 2416 N N . LEU A 1 304 ? -1.575 42.085 16.093 1.00 30.86 304 LEU A N 1
ATOM 2417 C CA . LEU A 1 304 ? -2.812 41.352 15.767 1.00 30.86 304 LEU A CA 1
ATOM 2418 C C . LEU A 1 304 ? -3.555 41.826 14.500 1.00 30.86 304 LEU A C 1
ATOM 2420 O O . LEU A 1 304 ? -4.518 41.184 14.099 1.00 30.86 304 LEU A O 1
ATOM 2424 N N . ALA A 1 305 ? -3.125 42.903 13.835 1.00 32.97 305 ALA A N 1
ATOM 2425 C CA . ALA A 1 305 ? -3.891 43.505 12.732 1.00 32.97 305 ALA A CA 1
ATOM 2426 C C . ALA A 1 305 ? -3.398 43.164 11.308 1.00 32.97 305 ALA A C 1
ATOM 2428 O O . ALA A 1 305 ? -4.023 43.590 10.342 1.00 32.97 305 ALA A O 1
ATOM 2429 N N . LEU A 1 306 ? -2.312 42.394 11.136 1.00 31.28 306 LEU A N 1
ATOM 2430 C CA . LEU A 1 306 ? -1.700 42.176 9.808 1.00 31.28 306 LEU A CA 1
ATOM 2431 C C . LEU A 1 306 ? -1.851 40.755 9.228 1.00 31.28 306 LEU A C 1
ATOM 2433 O O . LEU A 1 306 ? -1.421 40.507 8.103 1.00 31.28 306 LEU A O 1
ATOM 2437 N N . ALA A 1 307 ? -2.475 39.819 9.951 1.00 34.22 307 ALA A N 1
ATOM 2438 C CA . ALA A 1 307 ? -2.591 38.417 9.524 1.00 34.22 307 ALA A CA 1
ATOM 2439 C C . ALA A 1 307 ? -3.940 38.053 8.861 1.00 34.22 307 ALA A C 1
ATOM 2441 O O . ALA A 1 307 ? -4.076 36.955 8.327 1.00 34.22 307 ALA A O 1
ATOM 2442 N N . ALA A 1 308 ? -4.925 38.960 8.841 1.00 35.50 308 ALA A N 1
ATOM 2443 C CA . ALA A 1 308 ? -6.305 38.641 8.452 1.00 35.50 308 ALA A CA 1
ATOM 2444 C C . ALA A 1 308 ? -6.688 38.938 6.981 1.00 35.50 308 ALA A C 1
ATOM 2446 O O . ALA A 1 308 ? -7.836 38.721 6.609 1.00 35.50 308 ALA A O 1
ATOM 2447 N N . THR A 1 309 ? -5.767 39.377 6.111 1.00 35.31 309 THR A N 1
ATOM 2448 C CA . THR A 1 309 ? -6.143 39.884 4.763 1.00 35.31 309 THR A CA 1
ATOM 2449 C C . THR A 1 309 ? -5.433 39.210 3.581 1.00 35.31 309 THR A C 1
ATOM 2451 O O . THR A 1 309 ? -5.302 39.810 2.516 1.00 35.31 309 THR A O 1
ATOM 2454 N N . ARG A 1 310 ? -4.951 37.964 3.719 1.00 32.84 310 ARG A N 1
ATOM 2455 C CA . ARG A 1 310 ? -4.203 37.273 2.638 1.00 32.84 310 ARG A CA 1
ATOM 2456 C C . ARG A 1 310 ? -4.698 35.883 2.213 1.00 32.84 310 ARG A C 1
ATOM 2458 O O . ARG A 1 310 ? -3.989 35.210 1.474 1.00 32.84 310 ARG A O 1
ATOM 2465 N N . LEU A 1 311 ? -5.908 35.462 2.595 1.00 32.62 311 LEU A N 1
ATOM 2466 C CA . LEU A 1 311 ? -6.420 34.112 2.279 1.00 32.62 311 LEU A CA 1
ATOM 2467 C C . LEU A 1 311 ? -7.745 34.053 1.490 1.00 32.62 311 LEU A C 1
ATOM 2469 O O . LEU A 1 311 ? -8.304 32.975 1.335 1.00 32.62 311 LEU A O 1
ATOM 2473 N N . THR A 1 312 ? -8.218 35.159 0.908 1.00 35.25 312 THR A N 1
ATOM 2474 C CA . THR A 1 312 ? -9.489 35.211 0.146 1.00 35.25 312 THR A CA 1
ATOM 2475 C C . THR A 1 312 ? -9.338 35.465 -1.360 1.00 35.25 312 THR A C 1
ATOM 2477 O O . THR A 1 312 ? -10.246 35.998 -1.991 1.00 35.25 312 THR A O 1
ATOM 2480 N N . ALA A 1 313 ? -8.223 35.068 -1.984 1.00 34.72 313 ALA A N 1
ATOM 2481 C CA . ALA A 1 313 ? -8.054 35.230 -3.434 1.00 34.72 313 ALA A CA 1
ATOM 2482 C C . ALA A 1 313 ? -7.110 34.187 -4.062 1.00 34.72 313 ALA A C 1
ATOM 2484 O O . ALA A 1 313 ? -6.002 34.529 -4.459 1.00 34.72 313 ALA A O 1
ATOM 2485 N N . SER A 1 314 ? -7.517 32.911 -4.152 1.00 32.06 314 SER A N 1
ATOM 2486 C CA . SER A 1 314 ? -6.897 31.969 -5.115 1.00 32.06 314 SER A CA 1
ATOM 2487 C C . SER A 1 314 ? -7.709 30.687 -5.391 1.00 32.06 314 SER A C 1
ATOM 2489 O O . SER A 1 314 ? -7.146 29.604 -5.539 1.00 32.06 314 SER A O 1
ATOM 2491 N N . SER A 1 315 ? -9.042 30.763 -5.453 1.00 31.44 315 SER A N 1
ATOM 2492 C CA . SER A 1 315 ? -9.876 29.592 -5.793 1.00 31.44 315 SER A CA 1
ATOM 2493 C C . SER A 1 315 ? -11.099 29.935 -6.645 1.00 31.44 315 SER A C 1
ATOM 2495 O O . SER A 1 315 ? -12.183 29.410 -6.426 1.00 31.44 315 SER A O 1
ATOM 2497 N N . VAL A 1 316 ? -10.929 30.805 -7.644 1.00 35.44 316 VAL A N 1
ATOM 2498 C CA . VAL A 1 316 ? -11.925 31.039 -8.702 1.00 35.44 316 VAL A CA 1
ATOM 2499 C C . VAL A 1 316 ? -11.185 31.284 -10.016 1.00 35.44 316 VAL A C 1
ATOM 2501 O O . VAL A 1 316 ? -10.812 32.413 -10.296 1.00 35.44 316 VAL A O 1
ATOM 2504 N N . LEU A 1 317 ? -10.892 30.218 -10.773 1.00 30.84 317 LEU A N 1
ATOM 2505 C CA . LEU A 1 317 ? -10.939 30.146 -12.247 1.00 30.84 317 LEU A CA 1
ATOM 2506 C C . LEU A 1 317 ? -10.281 28.849 -12.754 1.00 30.84 317 LEU A C 1
ATOM 2508 O O . LEU A 1 317 ? -9.186 28.495 -12.328 1.00 30.84 317 LEU A O 1
ATOM 2512 N N . LYS A 1 318 ? -10.907 28.264 -13.783 1.00 32.62 318 LYS A N 1
ATOM 2513 C CA . LYS A 1 318 ? -10.473 27.154 -14.660 1.00 32.62 318 LYS A CA 1
ATOM 2514 C C . LYS A 1 318 ? -10.923 25.748 -14.254 1.00 32.62 318 LYS A C 1
ATOM 2516 O O . LYS A 1 318 ? -10.145 24.969 -13.717 1.00 32.62 318 LYS A O 1
ATOM 2521 N N . ARG A 1 319 ? -12.142 25.398 -14.680 1.00 31.42 319 ARG A N 1
ATOM 2522 C CA . ARG A 1 319 ? -12.474 24.117 -15.335 1.00 31.42 319 ARG A CA 1
ATOM 2523 C C . ARG A 1 319 ? -13.776 24.287 -16.133 1.00 31.42 319 ARG A C 1
ATOM 2525 O O . ARG A 1 319 ? -14.862 24.116 -15.599 1.00 31.42 319 ARG A O 1
ATOM 2532 N N . THR A 1 320 ? -13.639 24.623 -17.413 1.00 32.78 320 THR A N 1
ATOM 2533 C CA . THR A 1 320 ? -14.713 24.549 -18.415 1.00 32.78 320 THR A CA 1
ATOM 2534 C C . THR A 1 320 ? -14.088 24.278 -19.781 1.00 32.78 320 THR A C 1
ATOM 2536 O O . THR A 1 320 ? -13.535 25.187 -20.385 1.00 32.78 320 THR A O 1
ATOM 2539 N N . THR A 1 321 ? -14.146 23.018 -20.221 1.00 34.69 321 THR A N 1
ATOM 2540 C CA . THR A 1 321 ? -14.214 22.587 -21.637 1.00 34.69 321 THR A CA 1
ATOM 2541 C C . THR A 1 321 ? -14.546 21.088 -21.625 1.00 34.69 321 THR A C 1
ATOM 2543 O O . THR A 1 321 ? -13.766 20.310 -21.086 1.00 34.69 321 THR A O 1
ATOM 2546 N N . THR A 1 322 ? -15.807 20.709 -21.846 1.00 30.70 322 THR A N 1
ATOM 2547 C CA . THR A 1 322 ? -16.436 20.337 -23.136 1.00 30.70 322 THR A CA 1
ATOM 2548 C C . THR A 1 322 ? -16.189 18.868 -23.491 1.00 30.70 322 THR A C 1
ATOM 2550 O O . THR A 1 322 ? -15.138 18.513 -24.011 1.00 30.70 322 THR A O 1
ATOM 2553 N N . ILE A 1 323 ? -17.200 18.038 -23.219 1.00 29.70 323 ILE A N 1
ATOM 2554 C CA . ILE A 1 323 ? -17.447 16.752 -23.881 1.00 29.70 323 ILE A CA 1
ATOM 2555 C C . ILE A 1 323 ? -18.547 17.037 -24.908 1.00 29.70 323 ILE A C 1
ATOM 2557 O O . ILE A 1 323 ? -19.601 17.554 -24.538 1.00 29.70 323 ILE A O 1
ATOM 2561 N N . ALA A 1 324 ? -18.288 16.746 -26.178 1.00 37.94 324 ALA A N 1
ATOM 2562 C CA . ALA A 1 324 ? -19.287 16.731 -27.236 1.00 37.94 324 ALA A CA 1
ATOM 2563 C C . ALA A 1 324 ? -18.974 15.568 -28.186 1.00 37.94 324 ALA A C 1
ATOM 2565 O O . ALA A 1 324 ? -17.829 15.459 -28.622 1.00 37.94 324 ALA A O 1
ATOM 2566 N N . ALA A 1 325 ? -20.036 14.810 -28.488 1.00 37.62 325 ALA A N 1
ATOM 2567 C CA . ALA A 1 325 ? -20.181 13.711 -29.451 1.00 37.62 325 ALA A CA 1
ATOM 2568 C C . ALA A 1 325 ? -19.410 12.414 -29.157 1.00 37.62 325 ALA A C 1
ATOM 2570 O O . ALA A 1 325 ? -18.165 12.400 -29.247 1.00 37.62 325 ALA A O 1
#

Organism: NCBI:txid2610880

Secondary structure (DSSP, 8-state):
-------------S--HHHHHHT--S-------SPPSSPPP-TTHHHHHHHHHHHT-HHHHHHHHHHHHHT---S-SS-HHHHHHHHH-SEE-TTSSEEEEEEEEEEPPPSS-HHHHHHTT---EEEEEEEEEEEETTTTEEEEEEEEEEEEEPPPTTS-EEETTEEE-PPPP--PPSEEEEEEEE-SSSSPEEEEEEEE-SSS--EEEEE-TT--EEEEETT---EEHHHHHHHHT--HHHHHHHTTT-HHHHHHHHHGGG--S---TTTTT---------PPPPPP------------SSSSSSSSSSSSSSS----------

Radius of gyration: 30.67 Å; chains: 1; bounding box: 81×72×83 Å

pLDDT: mean 75.91, std 25.79, range [25.0, 96.88]

InterPro domains:
  IPR007642 RNA polymerase Rpb2, domain 2 [PF04561] (176-258)
  IPR007644 RNA polymerase, beta subunit, protrusion [PF04563] (43-154)
  IPR037034 RNA polymerase Rpb2, domain 2 superfamily [G3DSA:3.90.1110.10] (180-267)

Sequence (325 aa):
MSETTTNTTSVTARADQHDIDLHKASDRVNFGSIKEPIDVPYLLGVQTDSFDWLVGNERWKKRVVEDEATGANTVPHVSGLDEVFHEISPIENFAQTMSLTFSDPYFEEPRHTVQECKEKDYTYSAPLYVNAEFENGETGEIKSQTVFMGDFPLQTPHGTFIIGGTERVIVSQLVRSPGVYFDRQPDRTSDKEIFGAKIIPSRGAWLEFEIDKRDFLGVRVDRKRKQSAIVFLMAIGMTRSEIRDSFKDYPLVLDALEKRRSTTKTMPSSICTARFAQPTPRLRKPAARCSIPSTSTRSAMTWLALAATRLTASSVLKRTTTIAA